Protein AF-A0A838INQ1-F1 (afdb_monomer_lite)

Sequence (359 aa):
MSQVESERNKHAIMANRELVPFAMAMLAGDVVRGTGTGRHLPVGEPDALTLEAVEALVRMIPRGVLGQLVRLGGWRACATIVDGREQCLRLGNVRNRRNVELRYSTRSIEAVLIAFNASALQSLNERDFQRALAPQPMPRRLAGDVLVHHFFGDKVLAHHGLNPLVRLYFEDNALTRLCRLSGSHDALEAAVGWLLSGSLAPLLPWLGSYLSERWLGELDQMWQTHRRMRNVVTNWAKVFCVWRQVAVEHAQIHQLTALVELYQNLFADPHAEQRLRAQFQVLTDGHLFQTRHELRVLWADALDELLAIERVYLGLRGRHPVERTASEQLFMKEWEARQMGPVARRVDVFSRELRGVVG

Secondary structure (DSSP, 8-state):
--HHHHHHHHHHHHHHHHHHHHHHHHHHT------SS---PPSS-GGGS-HHHHHHHHHHHHHHHHHHHIIIIITS-EEEEETTEEEEE-TTSHHHHTTS-----HHHHHHHHHHHHHHH-S---HHHHHHHTS--------HHHHHHHHHHHHHHHTSTT--HHHHHHHHTSHHHHHHTT-S-HHHHHHHHHHHHHSTTGGGHHHHHHHHHHHHHHHHHGGGG-HHHHHHHHHHHHHHHHHHHHHHHHTT-GGGGHHHHHHHHHHT-STTHHHHHHHHHHHHHTT--HHHHHHHHHHHHHHHHHHHHHHHHHHHHHTS-GGGS-HHHHHHHHHHHHTTHHHHHHHHHHHHHHHTT---

Structure (mmCIF, N/CA/C/O backbone):
data_AF-A0A838INQ1-F1
#
_entry.id   AF-A0A838INQ1-F1
#
loop_
_atom_site.group_PDB
_atom_site.id
_atom_site.type_symbol
_atom_site.label_atom_id
_atom_site.label_alt_id
_atom_site.label_comp_id
_atom_site.label_asym_id
_atom_site.label_entity_id
_atom_site.label_seq_id
_atom_site.pdbx_PDB_ins_co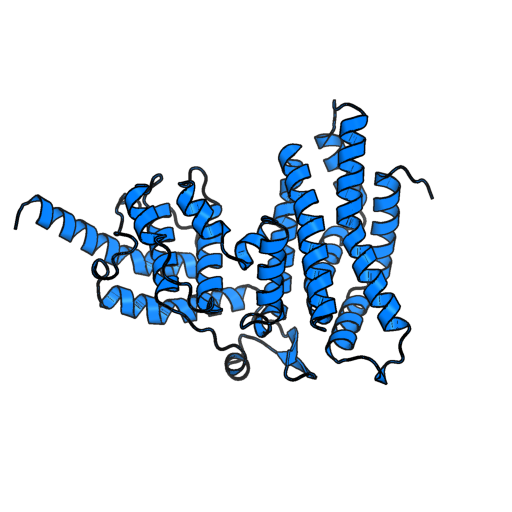de
_atom_site.Cartn_x
_atom_site.Cartn_y
_atom_site.Cartn_z
_atom_site.occupancy
_atom_site.B_iso_or_equiv
_atom_site.auth_seq_id
_atom_site.auth_comp_id
_atom_site.auth_asym_id
_atom_site.auth_atom_id
_atom_site.pdbx_PDB_model_num
ATOM 1 N N . MET A 1 1 ? 16.581 -12.973 -47.147 1.00 58.69 1 MET A N 1
ATOM 2 C CA . MET A 1 1 ? 16.681 -12.297 -45.838 1.00 58.69 1 MET A CA 1
ATOM 3 C C . MET A 1 1 ? 17.926 -11.443 -45.832 1.00 58.69 1 MET A C 1
ATOM 5 O O . MET A 1 1 ? 18.985 -11.939 -46.205 1.00 58.69 1 MET A O 1
ATOM 9 N N . SER A 1 2 ? 17.795 -10.173 -45.467 1.00 81.94 2 SER A N 1
ATOM 10 C CA . SER A 1 2 ? 18.946 -9.273 -45.343 1.00 81.94 2 SER A CA 1
ATOM 11 C C . SER A 1 2 ? 19.798 -9.645 -44.118 1.00 81.94 2 SER A C 1
ATOM 13 O O . SER A 1 2 ? 19.296 -10.223 -43.152 1.00 81.94 2 SER A O 1
ATOM 15 N N . GLN A 1 3 ? 21.091 -9.310 -44.124 1.00 77.00 3 GLN A N 1
ATOM 16 C CA . GLN A 1 3 ? 21.990 -9.532 -42.978 1.00 77.00 3 GLN A CA 1
ATOM 17 C C . GLN A 1 3 ? 21.451 -8.873 -41.689 1.00 77.00 3 GLN A C 1
ATOM 19 O O . GLN A 1 3 ? 21.550 -9.448 -40.607 1.00 77.00 3 GLN A O 1
ATOM 24 N N . VAL A 1 4 ? 20.765 -7.735 -41.834 1.00 72.88 4 VAL A N 1
ATOM 25 C CA . VAL A 1 4 ? 20.091 -6.995 -40.755 1.00 72.88 4 VAL A CA 1
ATOM 26 C C . VAL A 1 4 ? 18.927 -7.786 -40.142 1.00 72.88 4 VAL A C 1
ATOM 28 O O . VAL A 1 4 ? 18.779 -7.818 -38.922 1.00 72.88 4 VAL A O 1
ATOM 31 N N . GLU A 1 5 ? 18.110 -8.465 -40.953 1.00 71.62 5 GLU A N 1
ATOM 32 C CA . GLU A 1 5 ? 17.033 -9.339 -40.451 1.00 71.62 5 GLU A CA 1
ATOM 33 C C . GLU A 1 5 ? 17.592 -10.554 -39.705 1.00 71.62 5 GLU A C 1
ATOM 35 O O . GLU A 1 5 ? 17.058 -10.951 -38.669 1.00 71.62 5 GLU A O 1
ATOM 40 N N . SER A 1 6 ? 18.697 -11.128 -40.194 1.00 74.56 6 SER A N 1
ATOM 41 C CA . SER A 1 6 ? 19.342 -12.256 -39.518 1.00 74.56 6 SER A CA 1
ATOM 42 C C . SER A 1 6 ? 19.913 -11.868 -38.152 1.00 74.56 6 SER A C 1
ATOM 44 O O . SER A 1 6 ? 19.846 -12.681 -37.228 1.00 74.56 6 SER A O 1
ATOM 46 N N . GLU A 1 7 ? 20.484 -10.672 -38.006 1.00 71.38 7 GLU A N 1
ATOM 47 C CA . GLU A 1 7 ? 20.996 -10.185 -36.719 1.00 71.38 7 GLU A CA 1
ATOM 48 C C . GLU A 1 7 ? 19.862 -9.843 -35.750 1.00 71.38 7 GLU A C 1
ATOM 50 O O . GLU A 1 7 ? 19.900 -10.278 -34.597 1.00 71.38 7 GLU A O 1
ATOM 55 N N . ARG A 1 8 ? 18.802 -9.172 -36.222 1.00 68.69 8 ARG A N 1
ATOM 56 C CA . ARG A 1 8 ? 17.597 -8.904 -35.416 1.00 68.69 8 ARG A CA 1
ATOM 57 C C . ARG A 1 8 ? 16.980 -10.188 -34.862 1.00 68.69 8 ARG A C 1
ATOM 59 O O . ARG A 1 8 ? 16.705 -10.257 -33.665 1.00 68.69 8 ARG A O 1
ATOM 66 N N . ASN A 1 9 ? 16.859 -11.228 -35.687 1.00 74.31 9 ASN A N 1
ATOM 67 C CA . ASN A 1 9 ? 16.331 -12.519 -35.243 1.00 74.31 9 ASN A CA 1
ATOM 68 C C . ASN A 1 9 ? 17.232 -13.192 -34.198 1.00 74.31 9 ASN A C 1
ATOM 70 O O . ASN A 1 9 ? 16.731 -13.727 -33.211 1.00 74.31 9 ASN A O 1
ATOM 74 N N . LYS A 1 10 ? 18.563 -13.128 -34.350 1.00 76.25 10 LYS A N 1
ATOM 75 C CA . LYS A 1 10 ? 19.495 -13.657 -33.336 1.00 76.25 10 LYS A CA 1
ATOM 76 C C . LYS A 1 10 ? 19.354 -12.924 -31.999 1.00 76.25 10 LYS A C 1
ATOM 78 O O . LYS A 1 10 ? 19.295 -13.579 -30.959 1.00 76.25 10 LYS A O 1
ATOM 83 N N . HIS A 1 11 ? 19.253 -11.594 -32.015 1.00 72.25 11 HIS A N 1
ATOM 84 C CA . HIS A 1 11 ? 19.050 -10.798 -30.803 1.00 72.25 11 HIS A CA 1
ATOM 85 C C . HIS A 1 11 ? 17.720 -11.115 -30.112 1.00 72.25 11 HIS A C 1
ATOM 87 O O . HIS A 1 11 ? 17.713 -11.330 -28.899 1.00 72.25 11 HIS A O 1
ATOM 93 N N . ALA A 1 12 ? 16.629 -11.226 -30.874 1.00 72.00 12 ALA A N 1
ATOM 94 C CA . ALA A 1 12 ? 15.315 -11.579 -30.343 1.00 72.00 12 ALA A CA 1
ATOM 95 C C . ALA A 1 12 ? 15.310 -12.976 -29.702 1.00 72.00 12 ALA A C 1
ATOM 97 O O . ALA A 1 12 ? 14.811 -13.142 -28.588 1.00 72.00 12 ALA A O 1
ATOM 98 N N . ILE A 1 13 ? 15.929 -13.974 -30.344 1.00 78.69 13 ILE A N 1
ATOM 99 C CA . ILE A 1 13 ? 16.023 -15.341 -29.804 1.00 78.69 13 ILE A CA 1
ATOM 100 C C . ILE A 1 13 ? 16.812 -15.360 -28.489 1.00 78.69 13 ILE A C 1
ATOM 102 O O . ILE A 1 13 ? 16.409 -16.023 -27.533 1.00 78.69 13 ILE A O 1
ATOM 106 N N . MET A 1 14 ? 17.933 -14.638 -28.413 1.00 77.19 14 MET A N 1
ATOM 107 C CA . MET A 1 14 ? 18.730 -14.595 -27.185 1.00 77.19 14 MET A CA 1
ATOM 108 C C . MET A 1 14 ? 18.005 -13.859 -26.054 1.00 77.19 14 MET A C 1
ATOM 110 O O . MET A 1 14 ? 17.985 -14.359 -24.933 1.00 77.19 14 MET A O 1
ATOM 114 N N . ALA A 1 15 ? 17.354 -12.732 -26.344 1.00 77.88 15 ALA A N 1
ATOM 115 C CA . ALA A 1 15 ? 16.579 -12.002 -25.344 1.00 77.88 15 ALA A CA 1
ATOM 116 C C . ALA A 1 15 ? 15.383 -12.825 -24.821 1.00 77.88 15 ALA A C 1
ATOM 118 O O . ALA A 1 15 ? 15.114 -12.828 -23.623 1.00 77.88 15 ALA A O 1
ATOM 119 N N . ASN A 1 16 ? 14.738 -13.626 -25.679 1.00 82.25 16 ASN A N 1
ATOM 120 C CA . ASN A 1 16 ? 13.709 -14.587 -25.267 1.00 82.25 16 ASN A CA 1
ATOM 121 C C . ASN A 1 16 ? 14.235 -15.629 -24.261 1.00 82.25 16 ASN A C 1
ATOM 123 O O . ASN A 1 16 ? 13.547 -15.957 -23.294 1.00 82.25 16 ASN A O 1
ATOM 127 N N . ARG A 1 17 ? 15.469 -16.122 -24.448 1.00 85.44 17 ARG A N 1
ATOM 128 C CA . ARG A 1 17 ? 16.106 -17.068 -23.511 1.00 85.44 17 ARG A CA 1
ATOM 129 C C . ARG A 1 17 ? 16.432 -16.437 -22.157 1.00 85.44 17 ARG A C 1
ATOM 131 O O . ARG A 1 17 ? 16.445 -17.145 -21.157 1.00 85.44 17 ARG A O 1
ATOM 138 N N . GLU A 1 18 ? 16.694 -15.133 -22.125 1.00 88.88 18 GLU A N 1
ATOM 139 C CA . GLU A 1 18 ? 17.021 -14.381 -20.905 1.00 88.88 18 GLU A CA 1
ATOM 140 C C . GLU A 1 18 ? 15.763 -13.934 -20.133 1.00 88.88 18 GLU A C 1
ATOM 142 O O . GLU A 1 18 ? 15.812 -13.795 -18.909 1.00 88.88 18 GLU A O 1
ATOM 147 N N . LEU A 1 19 ? 14.621 -13.771 -20.813 1.00 90.25 19 LEU A N 1
ATOM 148 C CA . LEU A 1 19 ? 13.381 -13.251 -20.226 1.00 90.25 19 LEU A CA 1
ATOM 149 C C . LEU A 1 19 ? 12.801 -14.137 -19.116 1.00 90.25 19 LEU A C 1
ATOM 151 O O . LEU A 1 19 ? 12.411 -13.636 -18.061 1.00 90.25 19 LEU A O 1
ATOM 155 N N . VAL A 1 20 ? 12.717 -15.452 -19.336 1.00 91.94 20 VAL A N 1
ATOM 156 C CA . VAL A 1 20 ? 12.145 -16.372 -18.337 1.00 91.94 20 VAL A CA 1
ATOM 157 C C . VAL A 1 20 ? 13.024 -16.438 -17.078 1.00 91.94 20 VAL A C 1
ATOM 159 O O . VAL A 1 20 ? 12.481 -16.223 -15.992 1.00 91.94 20 VAL A O 1
ATOM 162 N N . PRO A 1 21 ? 14.358 -16.636 -17.168 1.00 91.75 21 PRO A N 1
ATOM 163 C CA . PRO A 1 21 ? 15.249 -16.534 -16.010 1.00 91.75 21 PRO A CA 1
ATOM 164 C C . PRO A 1 21 ? 15.170 -15.182 -15.293 1.00 91.75 21 PRO A C 1
ATOM 166 O O . PRO A 1 21 ? 15.131 -15.146 -14.065 1.00 91.75 21 PRO A O 1
ATOM 169 N N . PHE A 1 22 ? 15.087 -14.076 -16.040 1.00 91.69 22 PHE A N 1
ATOM 170 C CA . PHE A 1 22 ? 14.885 -12.745 -15.465 1.00 91.69 22 PHE A CA 1
ATOM 171 C C . PHE A 1 22 ? 13.608 -12.687 -14.620 1.00 91.69 22 PHE A C 1
ATOM 173 O O . PHE A 1 22 ? 13.630 -12.276 -13.459 1.00 91.69 22 PHE A O 1
ATOM 180 N N . ALA A 1 23 ? 12.490 -13.133 -15.191 1.00 93.50 23 ALA A N 1
ATOM 181 C CA . ALA A 1 23 ? 11.200 -13.113 -14.524 1.00 93.50 23 ALA A CA 1
ATOM 182 C C . ALA A 1 23 ? 11.185 -14.027 -13.289 1.00 93.50 23 ALA A C 1
ATOM 184 O O . ALA A 1 23 ? 10.616 -13.650 -12.264 1.00 93.50 23 ALA A O 1
ATOM 185 N N . MET A 1 24 ? 11.854 -15.187 -13.353 1.00 92.56 24 MET A N 1
ATOM 186 C CA . MET A 1 24 ? 12.080 -16.062 -12.197 1.00 92.56 24 MET A CA 1
ATOM 187 C C . MET A 1 24 ? 12.820 -15.336 -11.078 1.00 92.56 24 MET A C 1
ATOM 189 O O . MET A 1 24 ? 12.347 -15.356 -9.945 1.00 92.56 24 MET A O 1
ATOM 193 N N . ALA A 1 25 ? 13.944 -14.687 -11.388 1.00 91.50 25 ALA A N 1
ATOM 194 C CA . ALA A 1 25 ? 14.767 -13.982 -10.408 1.00 91.50 25 ALA A CA 1
ATOM 195 C C . ALA A 1 25 ? 13.992 -12.828 -9.743 1.00 91.50 25 ALA A C 1
ATOM 197 O O . ALA A 1 25 ? 13.919 -12.743 -8.515 1.00 91.50 25 ALA A O 1
ATOM 198 N N . MET A 1 26 ? 13.298 -12.004 -10.537 1.00 92.06 26 MET A N 1
ATOM 199 C CA . MET A 1 26 ? 12.430 -10.930 -10.029 1.00 92.06 26 MET A CA 1
ATOM 200 C C . MET A 1 26 ? 11.343 -11.471 -9.090 1.00 92.06 26 MET A C 1
ATOM 202 O O . MET A 1 26 ? 11.131 -10.953 -7.990 1.00 92.06 26 MET A O 1
ATOM 206 N N . LEU A 1 27 ? 10.670 -12.554 -9.493 1.00 92.88 27 LEU A N 1
ATOM 207 C CA . LEU A 1 27 ? 9.641 -13.212 -8.688 1.00 92.88 27 LEU A CA 1
ATOM 208 C C . LEU A 1 27 ? 10.209 -13.987 -7.496 1.00 92.88 27 LEU A C 1
ATOM 210 O O . LEU A 1 27 ? 9.454 -14.256 -6.568 1.00 92.88 27 LEU A O 1
ATOM 214 N N . ALA A 1 28 ? 11.492 -14.339 -7.476 1.00 90.25 28 ALA A N 1
ATOM 215 C CA . ALA A 1 28 ? 12.175 -14.888 -6.306 1.00 90.25 28 ALA A CA 1
ATOM 216 C C . ALA A 1 28 ? 12.538 -13.793 -5.288 1.00 90.25 28 ALA A C 1
ATOM 218 O O . ALA A 1 28 ? 12.643 -14.081 -4.097 1.00 90.25 28 ALA A O 1
ATOM 219 N N . GLY A 1 29 ? 12.605 -12.536 -5.737 1.00 86.19 29 GLY A N 1
ATOM 220 C CA . GLY A 1 29 ? 12.965 -11.375 -4.927 1.00 86.19 29 GLY A CA 1
ATOM 221 C C . GLY A 1 29 ? 14.401 -10.898 -5.139 1.00 86.19 29 GLY A C 1
ATOM 222 O O . GLY A 1 29 ? 14.802 -9.941 -4.470 1.00 86.19 29 GLY A O 1
ATOM 223 N N . ASP A 1 30 ? 15.135 -11.505 -6.070 1.00 86.00 30 ASP A N 1
ATOM 224 C CA . ASP A 1 30 ? 16.529 -11.179 -6.351 1.00 86.00 30 ASP A CA 1
ATOM 225 C C . ASP A 1 30 ? 16.672 -9.773 -6.944 1.00 86.00 30 ASP A C 1
ATOM 227 O O . ASP A 1 30 ? 15.785 -9.256 -7.632 1.00 86.00 30 ASP A O 1
ATOM 231 N N . VAL A 1 31 ? 17.810 -9.132 -6.665 1.00 71.00 31 VAL A N 1
ATOM 232 C CA . VAL A 1 31 ? 18.180 -7.867 -7.307 1.00 71.00 31 VAL A CA 1
ATOM 233 C C . VAL A 1 31 ? 18.715 -8.204 -8.686 1.00 71.00 31 VAL A C 1
ATOM 235 O O . VAL A 1 31 ? 19.845 -8.679 -8.823 1.00 71.00 31 VAL A O 1
ATOM 238 N N . VAL A 1 32 ? 17.912 -7.961 -9.717 1.00 65.38 32 VAL A N 1
ATOM 239 C CA . VAL A 1 32 ? 18.378 -8.198 -11.075 1.00 65.38 32 VAL A CA 1
ATOM 240 C C . VAL A 1 32 ? 19.342 -7.090 -11.474 1.00 65.38 32 VAL A C 1
ATOM 242 O O . VAL A 1 32 ? 18.962 -5.950 -11.732 1.00 65.38 32 VAL A O 1
ATOM 245 N N . ARG A 1 33 ? 20.629 -7.437 -11.516 1.00 66.12 33 ARG A N 1
ATOM 246 C CA . ARG A 1 33 ? 21.624 -6.652 -12.246 1.00 66.12 33 ARG A CA 1
ATOM 247 C C . ARG A 1 33 ? 21.270 -6.788 -13.722 1.00 66.12 33 ARG A C 1
ATOM 249 O O . ARG A 1 33 ? 21.007 -7.907 -14.159 1.00 66.12 33 ARG A O 1
ATOM 256 N N . GLY A 1 34 ? 21.210 -5.664 -14.444 1.00 62.75 34 GLY A N 1
ATOM 257 C CA . GLY A 1 34 ? 20.842 -5.642 -15.862 1.00 62.75 34 GLY A CA 1
ATOM 258 C C . GLY A 1 34 ? 21.545 -6.764 -16.615 1.00 62.75 34 GLY A C 1
ATOM 259 O O . GLY A 1 34 ? 22.688 -7.087 -16.285 1.00 62.75 34 GLY A O 1
ATOM 260 N N . THR A 1 35 ? 20.865 -7.376 -17.585 1.00 61.34 35 THR A N 1
ATOM 261 C CA . THR A 1 35 ? 21.256 -8.648 -18.226 1.00 61.34 35 THR A CA 1
ATOM 262 C C . THR A 1 35 ? 22.650 -8.651 -18.870 1.00 61.34 35 THR A C 1
ATOM 264 O O . THR A 1 35 ? 23.066 -9.660 -19.422 1.00 61.34 35 THR A O 1
ATOM 267 N N . GLY A 1 36 ? 23.406 -7.550 -18.805 1.00 57.38 36 GLY A N 1
ATOM 268 C CA . GLY A 1 36 ? 24.785 -7.415 -19.274 1.00 57.38 36 GLY A CA 1
ATOM 269 C C . GLY A 1 36 ? 24.899 -7.399 -20.795 1.00 57.38 36 GLY A C 1
ATOM 270 O O . GLY A 1 36 ? 25.942 -7.047 -21.332 1.00 57.38 36 GLY A O 1
ATOM 271 N N . THR A 1 37 ? 23.821 -7.748 -21.494 1.00 62.47 37 THR A N 1
ATOM 272 C CA . THR A 1 37 ? 23.797 -7.937 -22.939 1.00 62.47 37 THR A CA 1
ATOM 273 C C . THR A 1 37 ? 23.305 -6.706 -23.698 1.00 62.47 37 THR A C 1
ATOM 275 O O . THR A 1 37 ? 23.502 -6.645 -24.910 1.00 62.47 37 THR A O 1
ATOM 278 N N . GLY A 1 38 ? 22.667 -5.733 -23.027 1.00 64.50 38 GLY A N 1
ATOM 279 C CA . GLY A 1 38 ? 22.062 -4.553 -23.671 1.00 64.50 38 GLY A CA 1
ATOM 280 C C . GLY A 1 38 ? 20.936 -4.901 -24.657 1.00 64.50 38 GLY A C 1
ATOM 281 O O . GLY A 1 38 ? 20.553 -4.083 -25.494 1.00 64.50 38 GLY A O 1
ATOM 282 N N . ARG A 1 39 ? 20.432 -6.141 -24.606 1.00 73.75 39 ARG A N 1
ATOM 283 C CA . ARG A 1 39 ? 19.421 -6.669 -25.526 1.00 73.75 39 ARG A CA 1
ATOM 284 C C . ARG A 1 39 ? 18.028 -6.315 -25.027 1.00 73.75 39 ARG A C 1
ATOM 286 O O . ARG A 1 39 ? 17.741 -6.469 -23.846 1.00 73.75 39 ARG A O 1
ATOM 293 N N . HIS A 1 40 ? 17.159 -5.897 -25.939 1.00 73.12 40 HIS A N 1
ATOM 294 C CA . HIS A 1 40 ? 15.765 -5.573 -25.652 1.00 73.12 40 HIS A CA 1
ATOM 295 C C . HIS A 1 40 ? 14.823 -6.410 -26.515 1.00 73.12 40 HIS A C 1
ATOM 297 O O . HIS A 1 40 ? 15.185 -6.853 -27.606 1.00 73.12 40 HIS A O 1
ATOM 303 N N . LEU A 1 41 ? 13.613 -6.618 -26.006 1.00 76.19 41 LEU A N 1
ATOM 304 C CA . LEU A 1 41 ? 12.495 -7.204 -26.738 1.00 76.19 41 LEU A CA 1
ATOM 305 C C . LEU A 1 41 ? 11.513 -6.093 -27.139 1.00 76.19 41 LEU A C 1
ATOM 307 O O . LEU A 1 41 ? 11.364 -5.128 -26.388 1.00 76.19 41 LEU A O 1
ATOM 311 N N . PRO A 1 42 ? 10.821 -6.192 -28.281 1.00 70.19 42 PRO A N 1
ATOM 312 C CA . PRO A 1 42 ? 9.758 -5.251 -28.620 1.00 70.19 42 PRO A CA 1
ATOM 313 C C . PRO A 1 42 ? 8.651 -5.296 -27.558 1.00 70.19 42 PRO A C 1
ATOM 315 O O . PRO A 1 42 ? 8.235 -6.375 -27.133 1.00 70.19 42 PRO A O 1
ATOM 318 N N . VAL A 1 43 ? 8.175 -4.133 -27.107 1.00 69.31 43 VAL A N 1
ATOM 319 C CA . VAL A 1 43 ? 7.022 -4.048 -26.195 1.00 69.31 43 VAL A CA 1
ATOM 320 C C . VAL A 1 43 ? 5.760 -3.807 -27.023 1.00 69.31 43 VAL A C 1
ATOM 322 O O . VAL A 1 43 ? 5.774 -2.982 -27.931 1.00 69.31 43 VAL A O 1
ATOM 325 N N . GLY A 1 44 ? 4.668 -4.510 -26.711 1.00 63.31 44 GLY A N 1
ATOM 326 C CA . GLY A 1 44 ? 3.397 -4.388 -27.438 1.00 63.31 44 GLY A CA 1
ATOM 327 C C . GLY A 1 44 ? 3.305 -5.235 -28.713 1.00 63.31 44 GLY A C 1
ATOM 328 O O . GLY A 1 44 ? 2.275 -5.208 -29.378 1.00 63.31 44 GLY A O 1
ATOM 329 N N . GLU A 1 45 ? 4.338 -6.019 -29.030 1.00 68.06 45 GLU A N 1
ATOM 330 C CA . GLU A 1 45 ? 4.347 -6.985 -30.136 1.00 68.06 45 GLU A CA 1
ATOM 331 C C . GLU A 1 45 ? 4.497 -8.406 -29.555 1.00 68.06 45 GLU A C 1
ATOM 333 O O . GLU A 1 45 ? 5.616 -8.902 -29.415 1.00 68.06 45 GLU A O 1
ATOM 338 N N . PRO A 1 46 ? 3.391 -9.065 -29.151 1.00 60.25 46 PRO A N 1
ATOM 339 C CA . PRO A 1 46 ? 3.448 -10.387 -28.523 1.00 60.25 46 PRO A CA 1
ATOM 340 C C . PRO A 1 46 ? 4.115 -11.449 -29.409 1.00 60.25 46 PRO A C 1
ATOM 342 O O . PRO A 1 46 ? 4.741 -12.362 -28.878 1.00 60.25 46 PRO A O 1
ATOM 345 N N . ASP A 1 47 ? 4.061 -11.285 -30.733 1.00 65.00 47 ASP A N 1
ATOM 346 C CA . ASP A 1 47 ? 4.701 -12.171 -31.717 1.00 65.00 47 ASP A CA 1
ATOM 347 C C . ASP A 1 47 ? 6.237 -12.153 -31.646 1.00 65.00 47 ASP A C 1
ATOM 349 O O . ASP A 1 47 ? 6.903 -13.043 -32.176 1.00 65.00 47 ASP A O 1
ATOM 353 N N . ALA A 1 48 ? 6.827 -11.161 -30.973 1.00 73.19 48 ALA A N 1
ATOM 354 C CA . ALA A 1 48 ? 8.263 -11.129 -30.721 1.00 73.19 48 ALA A CA 1
ATOM 355 C C . ALA A 1 48 ? 8.700 -12.125 -29.631 1.00 73.19 48 ALA A C 1
ATOM 357 O O . ALA A 1 48 ? 9.900 -12.392 -29.474 1.00 73.19 48 ALA A O 1
ATOM 358 N N . LEU A 1 49 ? 7.745 -12.672 -28.870 1.00 83.25 49 LEU A N 1
ATOM 359 C CA . LEU A 1 49 ? 7.993 -13.749 -27.928 1.00 83.25 49 LEU A CA 1
ATOM 360 C C . LEU A 1 49 ? 7.840 -15.116 -28.588 1.00 83.25 49 LEU A C 1
ATOM 362 O O . LEU A 1 49 ? 6.882 -15.393 -29.302 1.00 83.25 49 LEU A O 1
ATOM 366 N N . THR A 1 50 ? 8.769 -16.013 -28.271 1.00 87.69 50 THR A N 1
ATOM 367 C CA . THR A 1 50 ? 8.616 -17.438 -28.594 1.00 87.69 50 THR A CA 1
ATOM 368 C C . THR A 1 50 ? 7.430 -18.029 -27.826 1.00 87.69 50 THR A C 1
ATOM 370 O O . THR A 1 50 ? 7.199 -17.662 -26.668 1.00 87.69 50 THR A O 1
ATOM 373 N N . LEU A 1 51 ? 6.702 -18.968 -28.441 1.00 88.69 51 LEU A N 1
ATOM 374 C CA . LEU A 1 51 ? 5.572 -19.657 -27.808 1.00 88.69 51 LEU A CA 1
ATOM 375 C C . LEU A 1 51 ? 5.995 -20.298 -26.478 1.00 88.69 51 LEU A C 1
ATOM 377 O O . LEU A 1 51 ? 5.292 -20.188 -25.477 1.00 88.69 51 LEU A O 1
ATOM 381 N N . GLU A 1 52 ? 7.189 -20.884 -26.443 1.00 89.94 52 GLU A N 1
ATOM 382 C CA . GLU A 1 52 ? 7.771 -21.517 -25.263 1.00 89.94 52 GLU A CA 1
ATOM 383 C C . GLU A 1 52 ? 7.977 -20.517 -24.117 1.00 89.94 52 GLU A C 1
ATOM 385 O O . GLU A 1 52 ? 7.699 -20.836 -22.958 1.00 89.94 52 GLU A O 1
ATOM 390 N N . ALA A 1 53 ? 8.432 -19.295 -24.418 1.00 90.38 53 ALA A N 1
ATOM 391 C CA . ALA A 1 53 ? 8.581 -18.244 -23.414 1.00 90.38 53 ALA A CA 1
ATOM 392 C C . ALA A 1 53 ? 7.217 -17.803 -22.869 1.00 90.38 53 ALA A C 1
ATOM 394 O O . ALA A 1 53 ? 7.060 -17.674 -21.653 1.00 90.38 53 ALA A O 1
ATOM 395 N N . VAL A 1 54 ? 6.219 -17.623 -23.740 1.00 91.25 54 VAL A N 1
ATOM 396 C CA . VAL A 1 54 ? 4.851 -17.274 -23.328 1.00 91.25 54 VAL A CA 1
ATOM 397 C C . VAL A 1 54 ? 4.268 -18.361 -22.426 1.00 91.25 54 VAL A C 1
ATOM 399 O O . VAL A 1 54 ? 3.813 -18.060 -21.323 1.00 91.25 54 VAL A O 1
ATOM 402 N N . GLU A 1 55 ? 4.337 -19.629 -22.832 1.00 93.25 55 GLU A N 1
ATOM 403 C CA . GLU A 1 55 ? 3.845 -20.756 -22.033 1.00 93.25 55 GLU A CA 1
ATOM 404 C C . GLU A 1 55 ? 4.550 -20.865 -20.676 1.00 93.25 55 GLU A C 1
ATOM 406 O O . GLU A 1 55 ? 3.902 -21.108 -19.648 1.00 93.25 55 GLU A O 1
ATOM 411 N N . ALA A 1 56 ? 5.869 -20.654 -20.646 1.00 94.31 56 ALA A N 1
ATOM 412 C CA . ALA A 1 56 ? 6.639 -20.640 -19.410 1.00 94.31 56 ALA A CA 1
ATOM 413 C C . ALA A 1 56 ? 6.183 -19.507 -18.478 1.00 94.31 56 ALA A C 1
ATOM 415 O O . ALA A 1 56 ? 5.911 -19.757 -17.299 1.00 94.31 56 ALA A O 1
ATOM 416 N N . LEU A 1 57 ? 6.031 -18.283 -18.998 1.00 94.69 57 LEU A N 1
ATOM 417 C CA . LEU A 1 57 ? 5.563 -17.128 -18.229 1.00 94.69 57 LEU A CA 1
ATOM 418 C C . LEU A 1 57 ? 4.142 -17.339 -17.690 1.00 94.69 57 LEU A C 1
ATOM 420 O O . LEU A 1 57 ? 3.919 -17.133 -16.497 1.00 94.69 57 LEU A O 1
ATOM 424 N N . VAL A 1 58 ? 3.206 -17.827 -18.512 1.00 94.81 58 VAL A N 1
ATOM 425 C CA . VAL A 1 58 ? 1.818 -18.122 -18.102 1.00 94.81 58 VAL A CA 1
ATOM 426 C C . VAL A 1 58 ? 1.774 -19.109 -16.933 1.00 94.81 58 VAL A C 1
ATOM 428 O O . VAL A 1 58 ? 0.990 -18.936 -15.999 1.00 94.81 58 VAL A O 1
ATOM 431 N N . ARG A 1 59 ? 2.630 -20.137 -16.936 1.00 94.25 59 ARG A N 1
ATOM 432 C CA . ARG A 1 59 ? 2.684 -21.131 -15.847 1.00 94.25 59 ARG A CA 1
ATOM 433 C C . ARG A 1 59 ? 3.379 -20.600 -14.595 1.00 94.25 59 ARG A C 1
ATOM 435 O O . ARG A 1 59 ? 3.034 -20.993 -13.477 1.00 94.25 59 ARG A O 1
ATOM 442 N N . MET A 1 60 ? 4.387 -19.758 -14.773 1.00 95.50 60 MET A N 1
ATOM 443 C CA . MET A 1 60 ? 5.274 -19.320 -13.703 1.00 95.50 60 MET A CA 1
ATOM 444 C C . MET A 1 60 ? 4.749 -18.112 -12.938 1.00 95.50 60 MET A C 1
ATOM 446 O O . MET A 1 60 ? 4.843 -18.099 -11.712 1.00 95.50 60 MET A O 1
ATOM 450 N N . ILE A 1 61 ? 4.200 -17.116 -13.634 1.00 96.00 61 ILE A N 1
ATOM 451 C CA . ILE A 1 61 ? 3.755 -15.854 -13.037 1.00 96.00 61 ILE A CA 1
ATOM 452 C C . ILE A 1 61 ? 2.790 -16.091 -11.861 1.00 96.00 61 ILE A C 1
ATOM 454 O O . ILE A 1 61 ? 3.083 -15.599 -10.768 1.00 96.00 61 ILE A O 1
ATOM 458 N N . PRO A 1 62 ? 1.718 -16.902 -11.992 1.00 94.75 62 PRO A N 1
ATOM 459 C CA . PRO A 1 62 ? 0.813 -17.160 -10.873 1.00 94.75 62 PRO A CA 1
ATOM 460 C C . PRO A 1 62 ? 1.513 -17.784 -9.660 1.00 94.75 62 PRO A C 1
ATOM 462 O O . PRO A 1 62 ? 1.254 -17.409 -8.516 1.00 94.75 62 PRO A O 1
ATOM 465 N N . ARG A 1 63 ? 2.446 -18.716 -9.899 1.00 93.44 63 ARG A N 1
ATOM 466 C CA . ARG A 1 63 ? 3.211 -19.388 -8.837 1.00 93.44 63 ARG A CA 1
ATOM 467 C C . ARG A 1 63 ? 4.183 -18.434 -8.154 1.00 93.44 63 ARG A C 1
ATOM 469 O O . ARG A 1 63 ? 4.298 -18.470 -6.933 1.00 93.44 63 ARG A O 1
ATOM 476 N N . GLY A 1 64 ? 4.854 -17.579 -8.922 1.00 94.75 64 GLY A N 1
ATOM 477 C CA . GLY A 1 64 ? 5.773 -16.577 -8.395 1.00 94.75 64 GLY A CA 1
ATOM 478 C C . GLY A 1 64 ? 5.054 -15.502 -7.585 1.00 94.75 64 GLY A C 1
ATOM 479 O O . GLY A 1 64 ? 5.497 -15.181 -6.489 1.00 94.75 64 GLY A O 1
ATOM 480 N N . VAL A 1 65 ? 3.906 -15.009 -8.062 1.00 94.56 65 VAL A N 1
ATOM 481 C CA . VAL A 1 65 ? 3.053 -14.059 -7.324 1.00 94.56 65 VAL A CA 1
ATOM 482 C C . VAL A 1 65 ? 2.556 -14.668 -6.020 1.00 94.56 65 VAL A C 1
ATOM 484 O O . VAL A 1 65 ? 2.661 -14.037 -4.971 1.00 94.56 65 VAL A O 1
ATOM 487 N N . LEU A 1 66 ? 2.075 -15.914 -6.053 1.00 91.75 66 LEU A N 1
ATOM 488 C CA . LEU A 1 66 ? 1.707 -16.625 -4.832 1.00 91.75 66 LEU A CA 1
ATOM 489 C C . LEU A 1 66 ? 2.911 -16.785 -3.895 1.00 91.75 66 LEU A C 1
ATOM 491 O O . LEU A 1 66 ? 2.779 -16.558 -2.698 1.00 91.75 66 LEU A O 1
ATOM 495 N N . GLY A 1 67 ? 4.086 -17.131 -4.427 1.00 92.38 67 GLY A N 1
ATOM 496 C CA . GLY A 1 67 ? 5.333 -17.203 -3.666 1.00 92.38 67 GLY A CA 1
ATOM 497 C C . GLY A 1 67 ? 5.692 -15.878 -2.988 1.00 92.38 67 GLY A C 1
ATOM 498 O O . GLY A 1 67 ? 6.060 -15.883 -1.814 1.00 92.38 67 GLY A O 1
ATOM 499 N N . GLN A 1 68 ? 5.515 -14.747 -3.680 1.00 92.62 68 GLN A N 1
ATOM 500 C CA . GLN A 1 68 ? 5.681 -13.410 -3.102 1.00 92.62 68 GLN A CA 1
ATOM 501 C C . GLN A 1 68 ? 4.685 -13.171 -1.965 1.00 92.62 68 GLN A C 1
ATOM 503 O O . GLN A 1 68 ? 5.110 -12.899 -0.849 1.00 92.62 68 GLN A O 1
ATOM 508 N N . LEU A 1 69 ? 3.381 -13.356 -2.194 1.00 91.75 69 LEU A N 1
ATOM 509 C CA . LEU A 1 69 ? 2.352 -13.185 -1.155 1.00 91.75 69 LEU A CA 1
ATOM 510 C C . LEU A 1 69 ? 2.615 -14.058 0.080 1.00 91.75 69 LEU A C 1
ATOM 512 O O . LEU A 1 69 ? 2.422 -13.642 1.219 1.00 91.75 69 LEU A O 1
ATOM 516 N N . VAL A 1 70 ? 3.091 -15.280 -0.142 1.00 90.81 70 VAL A N 1
ATOM 517 C CA . VAL A 1 70 ? 3.461 -16.213 0.918 1.00 90.81 70 VAL A CA 1
ATOM 518 C C . VAL A 1 70 ? 4.680 -15.720 1.713 1.00 90.81 70 VAL A C 1
ATOM 520 O O . VAL A 1 70 ? 4.667 -15.813 2.943 1.00 90.81 70 VAL A O 1
ATOM 523 N N . ARG A 1 71 ? 5.697 -15.145 1.052 1.00 90.31 71 ARG A N 1
ATOM 524 C CA . ARG A 1 71 ? 6.839 -14.491 1.722 1.00 90.31 71 ARG A CA 1
ATOM 525 C C . ARG A 1 71 ? 6.437 -13.235 2.488 1.00 90.31 71 ARG A C 1
ATOM 527 O O . ARG A 1 71 ? 6.962 -13.021 3.573 1.00 90.31 71 ARG A O 1
ATOM 534 N N . LEU A 1 72 ? 5.459 -12.481 1.991 1.00 88.31 72 LEU A N 1
ATOM 535 C CA . LEU A 1 72 ? 4.863 -11.316 2.661 1.00 88.31 72 LEU A CA 1
ATOM 536 C C . LEU A 1 72 ? 3.982 -11.682 3.873 1.00 88.31 72 LEU A C 1
ATOM 538 O O . LEU A 1 72 ? 3.122 -10.915 4.285 1.00 88.31 72 LEU A O 1
ATOM 542 N N . GLY A 1 73 ? 4.158 -12.872 4.447 1.00 85.88 73 GLY A N 1
ATOM 543 C CA . GLY A 1 73 ? 3.403 -13.312 5.615 1.00 85.88 73 GLY A CA 1
ATOM 544 C C . GLY A 1 73 ? 2.186 -14.175 5.297 1.00 85.88 73 GLY A C 1
ATOM 545 O O . GLY A 1 73 ? 1.477 -14.542 6.227 1.00 85.88 73 GLY A O 1
ATOM 546 N N . GLY A 1 74 ? 1.966 -14.605 4.049 1.00 87.69 74 GLY A N 1
ATOM 547 C CA . GLY A 1 74 ? 0.875 -15.525 3.685 1.00 87.69 74 GLY A CA 1
ATOM 548 C C . GLY A 1 74 ? 0.894 -16.900 4.382 1.00 87.69 74 GLY A C 1
ATOM 549 O O . GLY A 1 74 ? -0.077 -17.658 4.291 1.00 87.69 74 GLY A O 1
ATOM 550 N N . TRP A 1 75 ? 1.975 -17.241 5.095 1.00 89.06 75 TRP A N 1
ATOM 551 C CA . TRP A 1 75 ? 2.027 -18.383 6.020 1.00 89.06 75 TRP A CA 1
ATOM 552 C C . TRP A 1 75 ? 1.315 -18.130 7.353 1.00 89.06 75 TRP A C 1
ATOM 554 O O . TRP A 1 75 ? 0.854 -19.082 7.992 1.00 89.06 75 TRP A O 1
ATOM 564 N N . ARG A 1 76 ? 1.243 -16.867 7.785 1.00 90.06 76 ARG A N 1
ATOM 565 C CA . ARG A 1 76 ? 0.613 -16.465 9.040 1.00 90.06 76 ARG A CA 1
ATOM 566 C C . ARG A 1 76 ? -0.895 -16.618 8.919 1.00 90.06 76 ARG A C 1
ATOM 568 O O . ARG A 1 76 ? -1.486 -16.406 7.857 1.00 90.06 76 ARG A O 1
ATOM 575 N N . ALA A 1 77 ? -1.493 -17.047 10.023 1.00 89.94 77 ALA A N 1
ATOM 576 C CA . ALA A 1 77 ? -2.934 -17.084 10.142 1.00 89.94 77 ALA A CA 1
ATOM 577 C C . ALA A 1 77 ? -3.417 -15.651 10.384 1.00 89.94 77 ALA A C 1
ATOM 579 O O . ALA A 1 77 ? -2.993 -15.035 11.358 1.00 89.94 77 ALA A O 1
ATOM 580 N N . CYS A 1 78 ? -4.255 -15.136 9.493 1.00 90.25 78 CYS A N 1
ATOM 581 C CA . CYS A 1 78 ? -4.814 -13.796 9.593 1.00 90.25 78 CYS A CA 1
ATOM 582 C C . CYS A 1 78 ? -6.327 -13.905 9.744 1.00 90.25 78 CYS A C 1
ATOM 584 O O . CYS A 1 78 ? -6.982 -14.663 9.019 1.00 90.25 78 CYS A O 1
ATOM 586 N N . ALA A 1 79 ? -6.871 -13.151 10.695 1.00 90.81 79 ALA A N 1
ATOM 587 C CA . ALA A 1 79 ? -8.305 -12.979 10.816 1.00 90.81 79 ALA A CA 1
ATOM 588 C C . ALA A 1 79 ? -8.805 -12.069 9.683 1.00 90.81 79 ALA A C 1
ATOM 590 O O . ALA A 1 79 ? -8.183 -11.063 9.345 1.00 90.81 79 ALA A O 1
ATOM 591 N N . THR A 1 80 ? -9.905 -12.460 9.052 1.00 90.50 80 THR A N 1
ATOM 592 C CA . THR A 1 80 ? -10.513 -11.754 7.922 1.00 90.50 80 THR A CA 1
ATOM 593 C C . THR A 1 80 ? -12.014 -11.995 7.891 1.00 90.50 80 THR A C 1
ATOM 595 O O . THR A 1 80 ? -12.508 -12.878 8.591 1.00 90.50 80 THR A O 1
ATOM 598 N N . ILE A 1 81 ? -12.746 -11.226 7.088 1.00 90.12 81 ILE A N 1
ATOM 599 C CA . ILE A 1 81 ? -14.188 -11.380 6.916 1.00 90.12 81 ILE A CA 1
ATOM 600 C C . ILE A 1 81 ? -14.468 -12.052 5.572 1.00 90.12 81 ILE A C 1
ATOM 602 O O . ILE A 1 81 ? -14.154 -11.506 4.519 1.00 90.12 81 ILE A O 1
ATOM 606 N N . VAL A 1 82 ? -15.097 -13.226 5.612 1.00 86.25 82 VAL A N 1
ATOM 607 C CA . VAL A 1 82 ? -15.582 -13.948 4.427 1.00 86.25 82 VAL A CA 1
ATOM 608 C C . VAL A 1 82 ? -17.064 -14.217 4.623 1.00 86.25 82 VAL A C 1
ATOM 610 O O . VAL A 1 82 ? -17.463 -14.750 5.660 1.00 86.25 82 VAL A O 1
ATOM 613 N N . ASP A 1 83 ? -17.881 -13.801 3.654 1.00 87.25 83 ASP A N 1
ATOM 614 C CA . ASP A 1 83 ? -19.344 -13.932 3.690 1.00 87.25 83 ASP A CA 1
ATOM 615 C C . ASP A 1 83 ? -19.961 -13.398 5.000 1.00 87.25 83 ASP A C 1
ATOM 617 O O . ASP A 1 83 ? -20.831 -14.012 5.618 1.00 87.25 83 ASP A O 1
ATOM 621 N N . GLY A 1 84 ? -19.449 -12.252 5.467 1.00 89.31 84 GLY A N 1
ATOM 622 C CA . GLY A 1 84 ? -19.919 -11.576 6.679 1.00 89.31 84 GLY A CA 1
ATOM 623 C C . GLY A 1 84 ? -19.498 -12.228 8.001 1.00 89.31 84 GLY A C 1
ATOM 624 O O . GLY A 1 84 ? -19.970 -11.801 9.053 1.00 89.31 84 GLY A O 1
ATOM 625 N N . ARG A 1 85 ? -18.621 -13.240 7.983 1.00 90.50 85 ARG A N 1
ATOM 626 C CA . ARG A 1 85 ? -18.143 -13.940 9.187 1.00 90.50 85 ARG A CA 1
ATOM 627 C C . ARG A 1 85 ? -16.633 -13.821 9.346 1.00 90.50 85 ARG A C 1
ATOM 629 O O . ARG A 1 85 ? -15.902 -13.904 8.361 1.00 90.50 85 ARG A O 1
ATOM 636 N N . GLU A 1 86 ? -16.173 -13.681 10.590 1.00 92.38 86 GLU A N 1
ATOM 637 C CA . GLU A 1 86 ? -14.746 -13.781 10.912 1.00 92.38 86 GLU A CA 1
ATOM 638 C C . GLU A 1 86 ? -14.251 -15.203 10.615 1.00 92.38 86 GLU A C 1
ATOM 640 O O . GLU A 1 86 ? -14.820 -16.194 11.075 1.00 92.38 86 GLU A O 1
ATOM 645 N N . GLN A 1 87 ? -13.179 -15.299 9.837 1.00 91.12 87 GLN A N 1
ATOM 646 C CA . GLN A 1 87 ? -12.452 -16.530 9.566 1.00 91.12 87 GLN A CA 1
ATOM 647 C C . GLN A 1 87 ? -10.961 -16.294 9.777 1.00 91.12 87 GLN A C 1
ATOM 649 O O . GLN A 1 87 ? -10.434 -15.236 9.447 1.00 91.12 87 GLN A O 1
ATOM 654 N N . CYS A 1 88 ? -10.263 -17.304 10.291 1.00 91.25 88 CYS A N 1
ATOM 655 C CA . CYS A 1 88 ? -8.812 -17.276 10.415 1.00 91.25 88 CYS A CA 1
ATOM 656 C C . CYS A 1 88 ? -8.197 -18.106 9.285 1.00 91.25 88 CYS A C 1
ATOM 658 O O . CYS A 1 88 ? -8.280 -19.337 9.282 1.00 91.25 88 CYS A O 1
ATOM 660 N N . LEU A 1 89 ? -7.615 -17.431 8.295 1.00 89.56 89 LEU A N 1
ATOM 661 C CA . LEU A 1 89 ? -7.128 -18.053 7.066 1.00 89.56 89 LEU A CA 1
ATOM 662 C C . LEU A 1 89 ? -5.602 -17.987 6.974 1.00 89.56 89 LEU A C 1
ATOM 664 O O . LEU A 1 89 ? -4.953 -17.132 7.561 1.00 89.56 89 LEU A O 1
ATOM 668 N N . ARG A 1 90 ? -5.026 -18.898 6.189 1.00 91.06 90 ARG A N 1
ATOM 669 C CA . ARG A 1 90 ? -3.624 -18.886 5.728 1.00 91.06 90 ARG A CA 1
ATOM 670 C C . ARG A 1 90 ? -3.612 -18.995 4.206 1.00 91.06 90 ARG A C 1
ATOM 672 O O . ARG A 1 90 ? -4.197 -19.956 3.701 1.00 91.06 90 ARG A O 1
ATOM 679 N N . LEU A 1 91 ? -2.924 -18.109 3.483 1.00 86.00 91 LEU A N 1
ATOM 680 C CA . LEU A 1 91 ? -2.793 -18.206 2.015 1.00 86.00 91 LEU A CA 1
ATOM 681 C C . LEU A 1 91 ? -2.043 -19.466 1.578 1.00 86.00 91 LEU A C 1
ATOM 683 O O . LEU A 1 91 ? -2.357 -20.076 0.552 1.00 86.00 91 LEU A O 1
ATOM 687 N N . GLY A 1 92 ? -1.072 -19.897 2.387 1.00 81.38 92 GLY A N 1
ATOM 688 C CA . GLY A 1 92 ? -0.325 -21.129 2.140 1.00 81.38 92 GLY A CA 1
ATOM 689 C C . GLY A 1 92 ? -1.217 -22.378 2.064 1.00 81.38 92 GLY A C 1
ATOM 690 O O . GLY A 1 92 ? -0.881 -23.313 1.335 1.00 81.38 92 GLY A O 1
ATOM 691 N N . ASN A 1 93 ? -2.374 -22.381 2.740 1.00 84.38 93 ASN A N 1
ATOM 692 C CA . ASN A 1 93 ? -3.310 -23.504 2.744 1.00 84.38 93 ASN A CA 1
ATOM 693 C C . ASN A 1 93 ? -4.105 -23.569 1.429 1.00 84.38 93 ASN A C 1
ATOM 695 O O . ASN A 1 93 ? -4.881 -22.671 1.109 1.00 84.38 93 ASN A O 1
ATOM 699 N N . VAL A 1 94 ? -3.961 -24.683 0.705 1.00 77.56 94 VAL A N 1
ATOM 700 C CA . VAL A 1 94 ? -4.597 -24.935 -0.601 1.00 77.56 94 VAL A CA 1
ATOM 701 C C . VAL A 1 94 ? -6.116 -24.742 -0.572 1.00 77.56 94 VAL A C 1
ATOM 703 O O . VAL A 1 94 ? -6.675 -24.253 -1.550 1.00 77.56 94 VAL A O 1
ATOM 706 N N . ARG A 1 95 ? -6.792 -25.071 0.538 1.00 78.12 95 ARG A N 1
ATOM 707 C CA . ARG A 1 95 ? -8.252 -24.902 0.652 1.00 78.12 95 ARG A CA 1
ATOM 708 C C . ARG A 1 95 ? -8.667 -23.431 0.596 1.00 78.12 95 ARG A C 1
ATOM 710 O O . ARG A 1 95 ? -9.639 -23.108 -0.075 1.00 78.12 95 ARG A O 1
ATOM 717 N N . ASN A 1 96 ? -7.883 -22.549 1.213 1.00 76.69 96 ASN A N 1
ATOM 718 C CA . ASN A 1 96 ? -8.160 -21.112 1.263 1.00 76.69 96 ASN A CA 1
ATOM 719 C C . ASN A 1 96 ? -7.852 -20.416 -0.065 1.00 76.69 96 ASN A C 1
ATOM 721 O O . ASN A 1 96 ? -8.435 -19.380 -0.361 1.00 76.69 96 ASN A O 1
ATOM 725 N N . ARG A 1 97 ? -6.979 -21.002 -0.898 1.00 72.88 97 ARG A N 1
ATOM 726 C CA . ARG A 1 97 ? -6.649 -20.454 -2.225 1.00 72.88 97 ARG A CA 1
ATOM 727 C C . ARG A 1 97 ? -7.859 -20.380 -3.151 1.00 72.88 97 ARG A C 1
ATOM 729 O O . ARG A 1 97 ? -7.880 -19.532 -4.031 1.00 72.88 97 ARG A O 1
ATOM 736 N N . ARG A 1 98 ? -8.873 -21.228 -2.944 1.00 73.06 98 ARG A N 1
ATOM 737 C CA . ARG A 1 98 ? -10.126 -21.176 -3.716 1.00 73.06 98 ARG A CA 1
ATOM 738 C C . ARG A 1 98 ? -10.889 -19.865 -3.510 1.00 73.06 98 ARG A C 1
ATOM 740 O O . ARG A 1 98 ? -11.559 -19.421 -4.429 1.00 73.06 98 ARG A O 1
ATOM 747 N N . ASN A 1 99 ? -10.725 -19.230 -2.349 1.00 69.56 99 ASN A N 1
ATOM 748 C CA . ASN A 1 99 ? -11.351 -17.945 -2.026 1.00 69.56 99 ASN A CA 1
ATOM 749 C C . ASN A 1 99 ? -10.527 -16.749 -2.540 1.00 69.56 99 ASN A C 1
ATOM 751 O O . ASN A 1 99 ? -10.935 -15.603 -2.395 1.00 69.56 99 ASN A O 1
ATOM 755 N N . VAL A 1 100 ? -9.351 -17.014 -3.117 1.00 75.12 100 VAL A N 1
ATOM 756 C CA . VAL A 1 100 ? -8.366 -16.022 -3.555 1.00 75.12 100 VAL A CA 1
ATOM 757 C C . VAL A 1 100 ? -7.940 -16.349 -4.988 1.00 75.12 100 VAL A C 1
ATOM 759 O O . VAL A 1 100 ? -6.759 -16.507 -5.302 1.00 75.12 100 VAL A O 1
ATOM 762 N N . GLU A 1 101 ? -8.924 -16.542 -5.870 1.00 81.00 101 GLU A N 1
ATOM 763 C CA . GLU A 1 101 ? -8.657 -16.831 -7.278 1.00 81.00 101 GLU A CA 1
ATOM 764 C C . GLU A 1 101 ? -8.082 -15.581 -7.964 1.00 81.00 101 GLU A C 1
ATOM 766 O O . GLU A 1 101 ? -8.798 -14.657 -8.354 1.00 81.00 101 GLU A O 1
ATOM 771 N N . LEU A 1 102 ? -6.757 -15.553 -8.113 1.00 89.69 102 LEU A N 1
ATOM 772 C CA . LEU A 1 102 ? -6.066 -14.529 -8.884 1.00 89.69 102 LEU A CA 1
ATOM 773 C C . LEU A 1 102 ? -6.161 -14.856 -10.369 1.00 89.69 102 LEU A C 1
ATOM 775 O O . LEU A 1 102 ? -5.684 -15.893 -10.829 1.00 89.69 102 LEU A O 1
ATOM 779 N N . ARG A 1 103 ? -6.762 -13.937 -11.121 1.00 91.56 103 ARG A N 1
ATOM 780 C CA . ARG A 1 103 ? -6.825 -14.001 -12.582 1.00 91.56 103 ARG A CA 1
ATOM 781 C C . ARG A 1 103 ? -5.738 -13.128 -13.189 1.00 91.56 103 ARG A C 1
ATOM 783 O O . ARG A 1 103 ? -5.420 -12.069 -12.646 1.00 91.56 103 ARG A O 1
ATOM 790 N N . TYR A 1 104 ? -5.205 -13.587 -14.312 1.00 92.44 104 TYR A N 1
ATOM 791 C CA . TYR A 1 104 ? -4.105 -12.964 -15.038 1.00 92.44 104 TYR A CA 1
ATOM 792 C C . TYR A 1 104 ? -4.497 -12.829 -16.508 1.00 92.44 104 TYR A C 1
ATOM 794 O O . TYR A 1 104 ? -5.246 -13.659 -17.028 1.00 92.44 104 TYR A O 1
ATOM 802 N N . SER A 1 105 ? -3.982 -11.802 -17.169 1.00 90.62 105 SER A N 1
ATOM 803 C CA . SER A 1 105 ? -4.108 -11.593 -18.609 1.00 90.62 105 SER A CA 1
ATOM 804 C C . SER A 1 105 ? -2.730 -11.442 -19.258 1.00 90.62 105 SER A C 1
ATOM 806 O O . SER A 1 105 ? -1.691 -11.554 -18.601 1.00 90.62 105 SER A O 1
ATOM 808 N N . THR A 1 106 ? -2.708 -11.151 -20.559 1.00 87.88 106 THR A N 1
ATOM 809 C CA . THR A 1 106 ? -1.485 -10.804 -21.300 1.00 87.88 106 THR A CA 1
ATOM 810 C C . THR A 1 106 ? -0.736 -9.620 -20.680 1.00 87.88 106 THR A C 1
ATOM 812 O O . THR A 1 106 ? 0.487 -9.562 -20.771 1.00 87.88 106 THR A O 1
ATOM 815 N N . ARG A 1 107 ? -1.426 -8.742 -19.939 1.00 87.25 107 ARG A N 1
ATOM 816 C CA . ARG A 1 107 ? -0.821 -7.594 -19.242 1.00 87.25 107 ARG A CA 1
ATOM 817 C C . ARG A 1 107 ? 0.199 -7.986 -18.183 1.00 87.25 107 ARG A C 1
ATOM 819 O O . ARG A 1 107 ? 1.151 -7.250 -17.932 1.00 87.25 107 ARG A O 1
ATOM 826 N N . SER A 1 108 ? 0.035 -9.158 -17.572 1.00 92.12 108 SER A N 1
ATOM 827 C CA . SER A 1 108 ? 1.055 -9.693 -16.674 1.00 92.12 108 SER A CA 1
ATOM 828 C C . SER A 1 108 ? 2.377 -9.920 -17.410 1.00 92.12 108 SER A C 1
ATOM 830 O O . SER A 1 108 ? 3.428 -9.556 -16.893 1.00 92.12 108 SER A O 1
ATOM 832 N N . ILE A 1 109 ? 2.332 -10.466 -18.629 1.00 91.50 109 ILE A N 1
ATOM 833 C CA . ILE A 1 109 ? 3.519 -10.690 -19.466 1.00 91.50 109 ILE A CA 1
ATOM 834 C C . ILE A 1 109 ? 4.098 -9.353 -19.940 1.00 91.50 109 ILE A C 1
ATOM 836 O O . ILE A 1 109 ? 5.312 -9.168 -19.893 1.00 91.50 109 ILE A O 1
ATOM 840 N N . GLU A 1 110 ? 3.251 -8.396 -20.317 1.00 88.19 110 GLU A N 1
ATOM 841 C CA . GLU A 1 110 ? 3.685 -7.043 -20.693 1.00 88.19 110 GLU A CA 1
ATOM 842 C C . GLU A 1 110 ? 4.433 -6.340 -19.554 1.00 88.19 110 GLU A C 1
ATOM 844 O O . GLU A 1 110 ? 5.486 -5.748 -19.780 1.00 88.19 110 GLU A O 1
ATOM 849 N N . ALA A 1 111 ? 3.955 -6.451 -18.310 1.00 91.00 111 ALA A N 1
ATOM 850 C CA . ALA A 1 111 ? 4.661 -5.909 -17.151 1.00 91.00 111 ALA A CA 1
ATOM 851 C C . ALA A 1 111 ? 6.052 -6.543 -16.964 1.00 91.00 111 ALA A C 1
ATOM 853 O O . ALA A 1 111 ? 7.012 -5.828 -16.668 1.00 91.00 111 ALA A O 1
ATOM 854 N N . VAL A 1 112 ? 6.182 -7.859 -17.184 1.00 92.69 112 VAL A N 1
ATOM 855 C CA . VAL A 1 112 ? 7.483 -8.550 -17.164 1.00 92.69 112 VAL A CA 1
ATOM 856 C C . VAL A 1 112 ? 8.396 -8.043 -18.281 1.00 92.69 112 VAL A C 1
ATOM 858 O O . VAL A 1 112 ? 9.559 -7.745 -18.020 1.00 92.69 112 VAL A O 1
ATOM 861 N N . LEU A 1 113 ? 7.880 -7.910 -19.504 1.00 89.56 113 LEU A N 1
ATOM 862 C CA . LEU A 1 113 ? 8.619 -7.400 -20.663 1.00 89.56 113 LEU A CA 1
ATOM 863 C C . LEU A 1 113 ? 9.135 -5.976 -20.445 1.00 89.56 113 LEU A C 1
ATOM 865 O O . LEU A 1 113 ? 10.304 -5.687 -20.700 1.00 89.56 113 LEU A O 1
ATOM 869 N N . ILE A 1 114 ? 8.278 -5.085 -19.944 1.00 87.69 114 ILE A N 1
ATOM 870 C CA . ILE A 1 114 ? 8.650 -3.699 -19.651 1.00 87.69 114 ILE A CA 1
ATOM 871 C C . ILE A 1 114 ? 9.737 -3.663 -18.576 1.00 87.69 114 ILE A C 1
ATOM 873 O O . ILE A 1 114 ? 10.722 -2.942 -18.733 1.00 87.69 114 ILE A O 1
ATOM 877 N N . ALA A 1 115 ? 9.600 -4.463 -17.516 1.00 90.06 115 ALA A N 1
ATOM 878 C CA . ALA A 1 115 ? 10.617 -4.563 -16.475 1.00 90.06 115 ALA A CA 1
ATOM 879 C C . ALA A 1 115 ? 11.949 -5.111 -17.011 1.00 90.06 115 ALA A C 1
ATOM 881 O O . ALA A 1 115 ? 13.006 -4.569 -16.690 1.00 90.06 115 ALA A O 1
ATOM 882 N N . PHE A 1 116 ? 11.898 -6.146 -17.854 1.00 89.31 116 PHE A N 1
ATOM 883 C CA . PHE A 1 116 ? 13.069 -6.726 -18.508 1.00 89.31 116 PHE A CA 1
ATOM 884 C C . PHE A 1 116 ? 13.809 -5.667 -19.322 1.00 89.31 116 PHE A C 1
ATOM 886 O O . PHE A 1 116 ? 14.994 -5.419 -19.096 1.00 89.31 116 PHE A O 1
ATOM 893 N N . ASN A 1 117 ? 13.095 -4.961 -20.195 1.00 86.25 117 ASN A N 1
ATOM 894 C CA . ASN A 1 117 ? 13.693 -3.935 -21.037 1.00 86.25 117 ASN A CA 1
ATOM 895 C C . ASN A 1 117 ? 14.214 -2.735 -20.242 1.00 86.25 117 ASN A C 1
ATOM 897 O O . ASN A 1 117 ? 15.274 -2.215 -20.571 1.00 86.25 117 ASN A O 1
ATOM 901 N N . ALA A 1 118 ? 13.513 -2.317 -19.186 1.00 84.50 118 ALA A N 1
ATOM 902 C CA . ALA A 1 118 ? 13.978 -1.257 -18.293 1.00 84.50 118 ALA A CA 1
ATOM 903 C C . ALA A 1 118 ? 15.261 -1.644 -17.539 1.00 84.50 118 ALA A C 1
ATOM 905 O O . ALA A 1 118 ? 16.071 -0.781 -17.216 1.00 84.50 118 ALA A O 1
ATOM 906 N N . SER A 1 119 ? 15.458 -2.940 -17.269 1.00 83.44 119 SER A N 1
ATOM 907 C CA . SER A 1 119 ? 16.695 -3.452 -16.668 1.00 83.44 119 SER A CA 1
ATOM 908 C C . SER A 1 119 ? 17.846 -3.578 -17.675 1.00 83.44 119 SER A C 1
ATOM 910 O O . SER A 1 119 ? 19.011 -3.478 -17.290 1.00 83.44 119 SER A O 1
ATOM 912 N N . ALA A 1 120 ? 17.533 -3.793 -18.957 1.00 77.56 120 ALA A N 1
ATOM 913 C CA . ALA A 1 120 ? 18.513 -3.969 -20.026 1.00 77.56 120 ALA A CA 1
ATOM 914 C C . ALA A 1 120 ? 18.948 -2.643 -20.677 1.00 77.56 120 ALA A C 1
ATOM 916 O O . ALA A 1 120 ? 20.085 -2.527 -21.134 1.00 77.56 120 ALA A O 1
ATOM 917 N N . LEU A 1 121 ? 18.065 -1.640 -20.708 1.00 65.56 121 LEU A N 1
ATOM 918 C CA . LEU A 1 121 ? 18.296 -0.323 -21.296 1.00 65.56 121 LEU A CA 1
ATOM 919 C C . LEU A 1 121 ? 18.044 0.768 -20.252 1.00 65.56 121 LEU A C 1
ATOM 921 O O . LEU A 1 121 ? 16.945 0.872 -19.714 1.00 65.56 121 LEU A O 1
ATOM 925 N N . GLN A 1 122 ? 19.010 1.668 -20.045 1.00 60.06 122 GLN A N 1
ATOM 926 C CA . GLN A 1 122 ? 18.736 2.920 -19.321 1.00 60.06 122 GLN A CA 1
ATOM 927 C C . GLN A 1 122 ? 17.730 3.814 -20.082 1.00 60.06 122 GLN A C 1
ATOM 929 O O . GLN A 1 122 ? 17.057 4.643 -19.476 1.00 60.06 122 GLN A O 1
ATOM 934 N N . SER A 1 123 ? 17.554 3.614 -21.394 1.00 55.03 123 SER A N 1
ATOM 935 C CA . SER A 1 123 ? 16.568 4.318 -22.216 1.00 55.03 123 SER A CA 1
ATOM 936 C C . SER A 1 123 ? 15.819 3.365 -23.154 1.00 55.03 123 SER A C 1
ATOM 938 O O . SER A 1 123 ? 16.313 2.951 -24.199 1.00 55.03 123 SER A O 1
ATOM 940 N N . LEU A 1 124 ? 14.575 3.033 -22.806 1.00 63.84 124 LEU A N 1
ATOM 941 C CA . LEU A 1 124 ? 13.605 2.558 -23.795 1.00 63.84 124 LEU A CA 1
ATOM 942 C C . LEU A 1 124 ? 13.311 3.692 -24.792 1.00 63.84 124 LEU A C 1
ATOM 944 O O . LEU A 1 124 ? 13.153 4.843 -24.377 1.00 63.84 124 LEU A O 1
ATOM 948 N N . ASN A 1 125 ? 13.237 3.381 -26.088 1.00 68.25 125 ASN A N 1
ATOM 949 C CA . ASN A 1 125 ? 12.783 4.332 -27.102 1.00 68.25 125 ASN A CA 1
ATOM 950 C C . ASN A 1 125 ? 11.329 4.729 -26.806 1.00 68.25 125 ASN A C 1
ATOM 952 O O . ASN A 1 125 ? 10.462 3.871 -26.629 1.00 68.25 125 ASN A O 1
ATOM 956 N N . GLU A 1 126 ? 11.064 6.034 -26.761 1.00 71.31 126 GLU A N 1
ATOM 957 C CA . GLU A 1 126 ? 9.762 6.597 -26.402 1.00 71.31 126 GLU A CA 1
ATOM 958 C C . GLU A 1 126 ? 8.629 6.053 -27.282 1.00 71.31 126 GLU A C 1
ATOM 960 O O . GLU A 1 126 ? 7.547 5.747 -26.787 1.00 71.31 126 GLU A O 1
ATOM 965 N N . ARG A 1 127 ? 8.897 5.862 -28.580 1.00 72.06 127 ARG A N 1
ATOM 966 C CA . ARG A 1 127 ? 7.903 5.381 -29.550 1.00 72.06 127 ARG A CA 1
ATOM 967 C C . ARG A 1 127 ? 7.454 3.950 -29.277 1.00 72.06 127 ARG A C 1
ATOM 969 O O . ARG A 1 127 ? 6.260 3.668 -29.342 1.00 72.06 127 ARG A O 1
ATOM 976 N N . ASP A 1 128 ? 8.395 3.064 -28.964 1.00 68.19 128 ASP A N 1
ATOM 977 C CA . ASP A 1 128 ? 8.098 1.653 -28.689 1.00 68.19 128 ASP A CA 1
ATOM 978 C C . ASP A 1 128 ? 7.296 1.533 -27.387 1.00 68.19 128 ASP A C 1
ATOM 980 O O . ASP A 1 128 ? 6.355 0.749 -27.282 1.00 68.19 128 ASP A O 1
ATOM 984 N N . PHE A 1 129 ? 7.591 2.406 -26.422 1.00 69.75 129 PHE A N 1
ATOM 985 C CA . PHE A 1 129 ? 6.841 2.478 -25.179 1.00 69.75 129 PHE A CA 1
ATOM 986 C C . PHE A 1 129 ? 5.437 3.072 -25.348 1.00 69.75 129 PHE A C 1
ATOM 988 O O . PHE A 1 129 ? 4.475 2.543 -24.803 1.00 69.75 129 PHE A O 1
ATOM 995 N N . GLN A 1 130 ? 5.281 4.143 -26.129 1.00 74.00 130 GLN A N 1
ATOM 996 C CA . GLN A 1 130 ? 3.969 4.731 -26.418 1.00 74.00 130 GLN A CA 1
ATOM 997 C C . GLN A 1 130 ? 3.049 3.756 -27.165 1.00 74.00 130 GLN A C 1
ATOM 999 O O . GLN A 1 130 ? 1.847 3.755 -26.918 1.00 74.00 130 GLN A O 1
ATOM 1004 N N . ARG A 1 131 ? 3.596 2.892 -28.033 1.00 69.50 131 ARG A N 1
ATOM 1005 C CA . ARG A 1 131 ? 2.832 1.799 -28.662 1.00 69.50 131 ARG A CA 1
ATOM 1006 C C . ARG A 1 131 ? 2.362 0.770 -27.643 1.00 69.50 131 ARG A C 1
ATOM 1008 O O . ARG A 1 131 ? 1.203 0.376 -27.687 1.00 69.50 131 ARG A O 1
ATOM 1015 N N . ALA A 1 132 ? 3.226 0.386 -26.706 1.00 63.22 132 ALA A N 1
ATOM 1016 C CA . ALA A 1 132 ? 2.855 -0.506 -25.612 1.00 63.22 132 ALA A CA 1
ATOM 1017 C C . ALA A 1 132 ? 1.805 0.102 -24.669 1.00 63.22 132 ALA A C 1
ATOM 1019 O O . ALA A 1 132 ? 0.943 -0.607 -24.160 1.00 63.22 132 ALA A O 1
ATOM 1020 N N . LEU A 1 133 ? 1.864 1.420 -24.456 1.00 65.31 133 LEU A N 1
ATOM 1021 C CA . LEU A 1 133 ? 0.891 2.179 -23.672 1.00 65.31 133 LEU A CA 1
ATOM 1022 C C . LEU A 1 133 ? -0.370 2.572 -24.447 1.00 65.31 133 LEU A C 1
ATOM 1024 O O . LEU A 1 133 ? -1.262 3.178 -23.845 1.00 65.31 133 LEU A O 1
ATOM 1028 N N . ALA A 1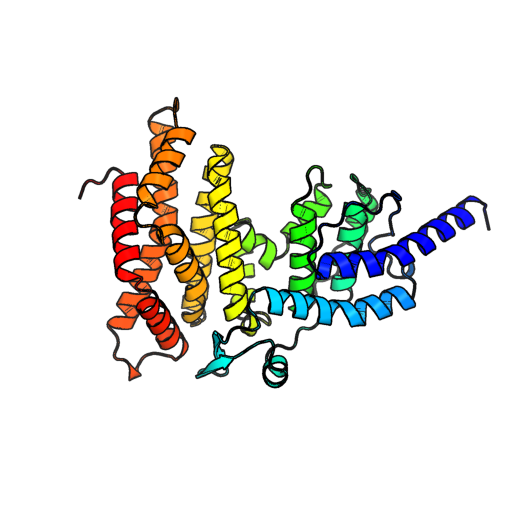 134 ? -0.449 2.293 -25.754 1.00 61.66 134 ALA A N 1
ATOM 1029 C CA . ALA A 1 134 ? -1.600 2.678 -26.555 1.00 61.66 134 ALA A CA 1
ATOM 1030 C C . ALA A 1 134 ? -2.867 2.165 -25.853 1.00 61.66 134 ALA A C 1
ATOM 1032 O O . ALA A 1 134 ? -2.896 0.999 -25.451 1.00 61.66 134 ALA A O 1
ATOM 1033 N N . PRO A 1 135 ? -3.876 3.028 -25.633 1.00 47.81 135 PRO A N 1
ATOM 1034 C CA . PRO A 1 135 ? -4.983 2.745 -24.734 1.00 47.81 135 PRO A CA 1
ATOM 1035 C C . PRO A 1 135 ? -5.805 1.578 -25.269 1.00 47.81 135 PRO A C 1
ATOM 1037 O O . PRO A 1 135 ? -6.771 1.751 -26.006 1.00 47.81 135 PRO A O 1
ATOM 1040 N N . GLN A 1 136 ? -5.430 0.362 -24.884 1.00 49.78 136 GLN A N 1
ATOM 1041 C CA . GLN A 1 136 ? -6.303 -0.779 -25.044 1.00 49.78 136 GLN A CA 1
ATOM 1042 C C . GLN A 1 136 ? -7.421 -0.615 -24.013 1.00 49.78 136 GLN A C 1
ATOM 1044 O O . GLN A 1 136 ? -7.109 -0.426 -22.826 1.00 49.78 136 GLN A O 1
ATOM 1049 N N . PRO A 1 137 ? -8.702 -0.647 -24.435 1.00 42.94 137 PRO A N 1
ATOM 1050 C CA . PRO A 1 137 ? -9.844 -0.411 -23.558 1.00 42.94 137 PRO A CA 1
ATOM 1051 C C . PRO A 1 137 ? -9.702 -1.315 -22.343 1.00 42.94 137 PRO A C 1
ATOM 1053 O O . PRO A 1 137 ? -9.727 -2.529 -22.502 1.00 42.94 137 PRO A O 1
ATOM 1056 N N . MET A 1 138 ? -9.444 -0.735 -21.162 1.00 40.94 138 MET A N 1
ATOM 1057 C CA . MET A 1 138 ? -9.050 -1.508 -19.984 1.00 40.94 138 MET A CA 1
ATOM 1058 C C . MET A 1 138 ? -10.175 -2.479 -19.617 1.00 40.94 138 MET A C 1
ATOM 1060 O O . MET A 1 138 ? -11.175 -2.045 -19.037 1.00 40.94 138 MET A O 1
ATOM 1064 N N . PRO A 1 139 ? -10.034 -3.793 -19.872 1.00 46.88 139 PRO A N 1
ATOM 1065 C CA . PRO A 1 139 ? -10.918 -4.749 -19.246 1.00 46.88 139 PRO A CA 1
ATOM 1066 C C . PRO A 1 139 ? -10.524 -4.735 -17.767 1.00 46.88 139 PRO A C 1
ATOM 1068 O O . PRO A 1 139 ? -9.335 -4.727 -17.448 1.00 46.88 139 PRO A O 1
ATOM 1071 N N . ARG A 1 140 ? -11.522 -4.634 -16.882 1.00 59.53 140 ARG A N 1
ATOM 1072 C CA . ARG A 1 140 ? -11.440 -4.743 -15.410 1.00 59.53 140 ARG A CA 1
ATOM 1073 C C . ARG A 1 140 ? -10.063 -5.213 -14.916 1.00 59.53 140 ARG A C 1
ATOM 1075 O O . ARG A 1 140 ? -9.725 -6.375 -15.127 1.00 59.53 140 ARG A O 1
ATOM 1082 N N . ARG A 1 141 ? -9.289 -4.325 -14.269 1.00 74.50 141 ARG A N 1
ATOM 1083 C CA . ARG A 1 141 ? -7.959 -4.637 -13.706 1.00 74.50 141 ARG A CA 1
ATOM 1084 C C . ARG A 1 141 ? -8.055 -5.949 -12.913 1.00 74.50 141 ARG A C 1
ATOM 1086 O O . ARG A 1 141 ? -8.697 -5.981 -11.866 1.00 74.50 141 ARG A O 1
ATOM 1093 N N . LEU A 1 142 ? -7.494 -7.039 -13.441 1.00 89.12 142 LEU A N 1
ATOM 1094 C CA . LEU A 1 142 ? -7.522 -8.334 -12.766 1.00 89.12 142 LEU A CA 1
ATOM 1095 C C . LEU A 1 142 ? -6.552 -8.283 -11.581 1.00 89.12 142 LEU A C 1
ATOM 1097 O O . LEU A 1 142 ? -5.450 -7.749 -11.703 1.00 89.12 142 LEU A O 1
ATOM 1101 N N . ALA A 1 143 ? -6.940 -8.851 -10.436 1.00 90.38 143 ALA A N 1
ATOM 1102 C CA . ALA A 1 143 ? -6.112 -8.861 -9.228 1.00 90.38 143 ALA A CA 1
ATOM 1103 C C . ALA A 1 143 ? -4.680 -9.372 -9.471 1.00 90.38 143 ALA A C 1
ATOM 1105 O O . ALA A 1 143 ? -3.723 -8.787 -8.965 1.00 90.38 143 ALA A O 1
ATOM 1106 N N . GLY A 1 144 ? -4.531 -10.440 -10.264 1.00 93.50 144 GLY A N 1
ATOM 1107 C CA . GLY A 1 144 ? -3.228 -11.013 -10.587 1.00 93.50 144 GLY A CA 1
ATOM 1108 C C . GLY A 1 144 ? -2.347 -10.048 -11.375 1.00 93.50 144 GLY A C 1
ATOM 1109 O O . GLY A 1 144 ? -1.193 -9.858 -11.003 1.00 93.50 144 GLY A O 1
ATOM 1110 N N . ASP A 1 145 ? -2.900 -9.368 -12.384 1.00 93.00 145 ASP A N 1
ATOM 1111 C CA . ASP A 1 145 ? -2.163 -8.376 -13.181 1.00 93.00 145 ASP A CA 1
ATOM 1112 C C . ASP A 1 145 ? -1.670 -7.209 -12.320 1.00 93.00 145 ASP A C 1
ATOM 1114 O O . ASP A 1 145 ? -0.526 -6.776 -12.457 1.00 93.00 145 ASP A O 1
ATOM 1118 N N . VAL A 1 146 ? -2.500 -6.729 -11.386 1.00 92.88 146 VAL A N 1
ATOM 1119 C CA . VAL A 1 146 ? -2.110 -5.648 -10.469 1.00 92.88 146 VAL A CA 1
ATOM 1120 C C . VAL A 1 146 ? -0.943 -6.068 -9.584 1.00 92.88 146 VAL A C 1
ATOM 1122 O O . VAL A 1 146 ? -0.010 -5.284 -9.420 1.00 92.88 146 VAL A O 1
ATOM 1125 N N . LEU A 1 147 ? -0.964 -7.291 -9.049 1.00 95.06 147 LEU A N 1
ATOM 1126 C CA . LEU A 1 147 ? 0.118 -7.810 -8.211 1.00 95.06 147 LEU A CA 1
ATOM 1127 C C . LEU A 1 147 ? 1.411 -8.015 -9.000 1.00 95.06 147 LEU A C 1
ATOM 1129 O O . LEU A 1 147 ? 2.471 -7.630 -8.519 1.00 95.06 147 LEU A O 1
ATOM 1133 N N . VAL A 1 148 ? 1.343 -8.575 -10.213 1.00 95.25 148 VAL A N 1
ATOM 1134 C CA . VAL A 1 148 ? 2.524 -8.734 -11.083 1.00 95.25 148 VAL A CA 1
ATOM 1135 C C . VAL A 1 148 ? 3.132 -7.377 -11.376 1.00 95.25 148 VAL A C 1
ATOM 1137 O O . VAL A 1 148 ? 4.307 -7.141 -11.110 1.00 95.25 148 VAL A O 1
ATOM 1140 N N . HIS A 1 149 ? 2.311 -6.459 -11.869 1.00 93.81 149 HIS A N 1
ATOM 1141 C CA . HIS A 1 149 ? 2.750 -5.124 -12.212 1.00 93.81 149 HIS A CA 1
ATOM 1142 C C . HIS A 1 149 ? 3.336 -4.385 -11.004 1.00 93.81 149 HIS A C 1
ATOM 1144 O O . HIS A 1 149 ? 4.327 -3.674 -11.137 1.00 93.81 149 HIS A O 1
ATOM 1150 N N . HIS A 1 150 ? 2.760 -4.571 -9.818 1.00 94.88 150 HIS A N 1
ATOM 1151 C CA . HIS A 1 150 ? 3.298 -4.009 -8.591 1.00 94.88 150 HIS A CA 1
ATOM 1152 C C . HIS A 1 150 ? 4.639 -4.643 -8.192 1.00 94.88 150 HIS A C 1
ATOM 1154 O O . HIS A 1 150 ? 5.600 -3.915 -7.982 1.00 94.88 150 HIS A O 1
ATOM 1160 N N . PHE A 1 151 ? 4.752 -5.973 -8.137 1.00 95.06 151 PHE A N 1
ATOM 1161 C CA . PHE A 1 151 ? 5.985 -6.641 -7.703 1.00 95.06 151 PHE A CA 1
ATOM 1162 C C . PHE A 1 151 ? 7.160 -6.406 -8.651 1.00 95.06 151 PHE A C 1
ATOM 1164 O O . PHE A 1 151 ? 8.287 -6.215 -8.194 1.00 95.06 151 PHE A O 1
ATOM 1171 N N . PHE A 1 152 ? 6.912 -6.382 -9.960 1.00 93.81 152 PHE A N 1
ATOM 1172 C CA . PHE A 1 152 ? 7.937 -5.994 -10.925 1.00 93.81 152 PHE A CA 1
ATOM 1173 C C . PHE A 1 152 ? 8.234 -4.494 -10.838 1.00 93.81 152 PHE A C 1
ATOM 1175 O O . PHE A 1 152 ? 9.401 -4.107 -10.810 1.00 93.81 152 PHE A O 1
ATOM 1182 N N . GLY A 1 153 ? 7.199 -3.658 -10.725 1.00 92.25 153 GLY A N 1
ATOM 1183 C CA . GLY A 1 153 ? 7.342 -2.211 -10.609 1.00 92.25 153 GLY A CA 1
ATOM 1184 C C . GLY A 1 153 ? 8.139 -1.778 -9.385 1.00 92.25 153 GLY A C 1
ATOM 1185 O O . GLY A 1 153 ? 9.027 -0.950 -9.517 1.00 92.25 153 GLY A O 1
ATOM 1186 N N . ASP A 1 154 ? 7.891 -2.366 -8.218 1.00 91.38 154 ASP A N 1
ATOM 1187 C CA . ASP A 1 154 ? 8.614 -2.083 -6.974 1.00 91.38 154 ASP A CA 1
ATOM 1188 C C . ASP A 1 154 ? 10.129 -2.286 -7.126 1.00 91.38 154 ASP A C 1
ATOM 1190 O O . ASP A 1 154 ? 10.928 -1.442 -6.724 1.00 91.38 154 ASP A O 1
ATOM 1194 N N . LYS A 1 155 ? 10.526 -3.376 -7.790 1.00 90.00 155 LYS A N 1
ATOM 1195 C CA . LYS A 1 155 ? 11.931 -3.676 -8.085 1.00 90.00 155 LYS A CA 1
ATOM 1196 C C . LYS A 1 155 ? 12.512 -2.720 -9.123 1.00 90.00 155 LYS A C 1
ATOM 1198 O O . LYS A 1 155 ? 13.605 -2.203 -8.924 1.00 90.00 155 LYS A O 1
ATOM 1203 N N . VAL A 1 156 ? 11.777 -2.456 -10.205 1.00 88.81 156 VAL A N 1
ATOM 1204 C CA . VAL A 1 156 ? 12.230 -1.562 -11.279 1.00 88.81 156 VAL A CA 1
ATOM 1205 C C . VAL A 1 156 ? 12.401 -0.137 -10.754 1.00 88.81 156 VAL A C 1
ATOM 1207 O O . VAL A 1 156 ? 13.464 0.450 -10.925 1.00 88.81 156 VAL A O 1
ATOM 1210 N N . LEU A 1 157 ? 11.396 0.406 -10.064 1.00 89.69 157 LEU A N 1
ATOM 1211 C CA . LEU A 1 157 ? 11.345 1.789 -9.572 1.00 89.69 157 LEU A CA 1
ATOM 1212 C C . LEU A 1 157 ? 12.448 2.137 -8.562 1.00 89.69 157 LEU A C 1
ATOM 1214 O O . LEU A 1 157 ? 12.721 3.323 -8.365 1.00 89.69 157 LEU A O 1
ATOM 1218 N N . ALA A 1 158 ? 13.095 1.136 -7.960 1.00 87.00 158 ALA A N 1
ATOM 1219 C CA . ALA A 1 158 ? 14.264 1.322 -7.106 1.00 87.00 158 ALA A CA 1
ATOM 1220 C C . ALA A 1 158 ? 15.526 1.750 -7.884 1.00 87.00 158 ALA A C 1
ATOM 1222 O O . ALA A 1 158 ? 16.473 2.257 -7.284 1.00 87.00 158 ALA A O 1
ATOM 1223 N N . HIS A 1 159 ? 15.563 1.577 -9.209 1.00 83.19 159 HIS A N 1
ATOM 1224 C CA . HIS A 1 159 ? 16.707 1.962 -10.032 1.00 83.19 159 HIS A CA 1
ATOM 1225 C C . HIS A 1 159 ? 16.694 3.463 -10.383 1.00 83.19 159 HIS A C 1
ATOM 1227 O O . HIS A 1 159 ? 15.689 4.033 -10.821 1.00 83.19 159 HIS A O 1
ATOM 1233 N N . HIS A 1 160 ? 17.845 4.124 -10.225 1.00 75.44 160 HIS A N 1
ATOM 1234 C CA . HIS A 1 160 ? 18.052 5.498 -10.690 1.00 75.44 160 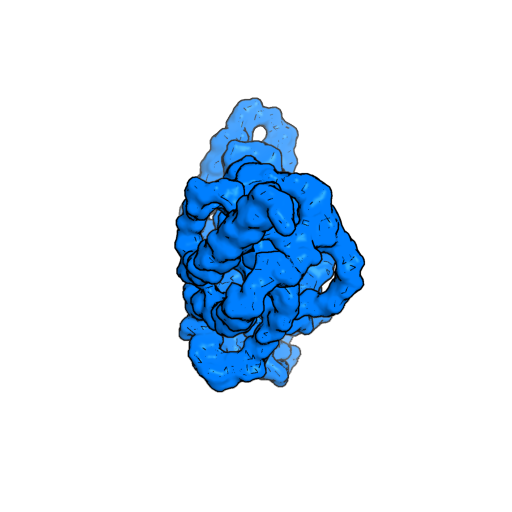HIS A CA 1
ATOM 1235 C C . HIS A 1 160 ? 18.175 5.552 -12.221 1.00 75.44 160 HIS A C 1
ATOM 1237 O O . HIS A 1 160 ? 18.675 4.619 -12.841 1.00 75.44 160 HIS A O 1
ATOM 1243 N N . GLY A 1 161 ? 17.743 6.660 -12.833 1.00 78.44 161 GLY A N 1
ATOM 1244 C CA . GLY A 1 161 ? 17.893 6.880 -14.279 1.00 78.44 161 GLY A CA 1
ATOM 1245 C C . GLY A 1 161 ? 16.883 6.145 -15.164 1.00 78.44 161 GLY A C 1
ATOM 1246 O O . GLY A 1 161 ? 17.075 6.087 -16.371 1.00 78.44 161 GLY A O 1
ATOM 1247 N N . LEU A 1 162 ? 15.806 5.600 -14.589 1.00 82.75 162 LEU A N 1
ATOM 1248 C CA . LEU A 1 162 ? 14.711 5.023 -15.367 1.00 82.75 162 LEU A CA 1
ATOM 1249 C C . LEU A 1 162 ? 14.095 6.032 -16.338 1.00 82.75 162 LEU A C 1
ATOM 1251 O O . LEU A 1 162 ? 13.834 7.181 -15.971 1.00 82.75 162 LEU A O 1
ATOM 1255 N N . ASN A 1 163 ? 13.744 5.548 -17.529 1.00 83.69 163 ASN A N 1
ATOM 1256 C CA . ASN A 1 163 ? 12.919 6.289 -18.474 1.00 83.69 163 ASN A CA 1
ATOM 1257 C C . ASN A 1 163 ? 11.616 6.784 -17.781 1.00 83.69 163 ASN A C 1
ATOM 1259 O O . ASN A 1 163 ? 10.923 5.977 -17.145 1.00 83.69 163 ASN A O 1
ATOM 1263 N N . PRO A 1 164 ? 11.250 8.079 -17.900 1.00 86.62 164 PRO A N 1
ATOM 1264 C CA . PRO A 1 164 ? 10.061 8.643 -17.256 1.00 86.62 164 PRO A CA 1
ATOM 1265 C C . PRO A 1 164 ? 8.750 7.926 -17.590 1.00 86.62 164 PRO A C 1
ATOM 1267 O O . PRO A 1 164 ? 7.881 7.820 -16.728 1.00 86.62 164 PRO A O 1
ATOM 1270 N N . LEU A 1 165 ? 8.603 7.397 -18.806 1.00 84.62 165 LEU A N 1
ATOM 1271 C CA . LEU A 1 165 ? 7.402 6.669 -19.202 1.00 84.62 165 LEU A CA 1
ATOM 1272 C C . LEU A 1 165 ? 7.315 5.294 -18.529 1.00 84.62 165 LEU A C 1
ATOM 1274 O O . LEU A 1 165 ? 6.242 4.907 -18.072 1.00 84.62 165 LEU A O 1
ATOM 1278 N N . VAL A 1 166 ? 8.440 4.583 -18.388 1.00 85.75 166 VAL A N 1
ATOM 1279 C CA . VAL A 1 166 ? 8.503 3.323 -17.620 1.00 85.75 166 VAL A CA 1
ATOM 1280 C C . VAL A 1 166 ? 8.100 3.569 -16.174 1.00 85.75 166 VAL A C 1
ATOM 1282 O O . VAL A 1 166 ? 7.326 2.805 -15.596 1.00 85.75 166 VAL A O 1
ATOM 1285 N N . ARG A 1 167 ? 8.607 4.663 -15.596 1.00 89.19 167 ARG A N 1
ATOM 1286 C CA . ARG A 1 167 ? 8.222 5.089 -14.255 1.00 89.19 167 ARG A CA 1
ATOM 1287 C C . ARG A 1 167 ? 6.717 5.348 -14.175 1.00 89.19 167 ARG A C 1
ATOM 1289 O O . ARG A 1 167 ? 6.074 4.784 -13.296 1.00 89.19 167 ARG A O 1
ATOM 1296 N N . LEU A 1 168 ? 6.165 6.134 -15.101 1.00 88.19 168 LEU A N 1
ATOM 1297 C CA . LEU A 1 168 ? 4.736 6.452 -15.145 1.00 88.19 168 LEU A CA 1
ATOM 1298 C C . LEU A 1 168 ? 3.867 5.192 -15.241 1.00 88.19 168 LEU A C 1
ATOM 1300 O O . LEU A 1 168 ? 2.886 5.081 -14.513 1.00 88.19 168 LEU A O 1
ATOM 1304 N N . TYR A 1 169 ? 4.251 4.231 -16.085 1.00 88.81 169 TYR A N 1
ATOM 1305 C CA . TYR A 1 169 ? 3.556 2.949 -16.206 1.00 88.81 169 TYR A CA 1
ATOM 1306 C C . TYR A 1 169 ? 3.489 2.229 -14.862 1.00 88.81 169 TYR A C 1
ATOM 1308 O O . TYR A 1 169 ? 2.396 1.945 -14.379 1.00 88.81 169 TYR A O 1
ATOM 1316 N N . PHE A 1 170 ? 4.636 2.015 -14.205 1.00 90.75 170 PHE A N 1
ATOM 1317 C CA . PHE A 1 170 ? 4.665 1.309 -12.925 1.00 90.75 170 PHE A CA 1
ATOM 1318 C C . PHE A 1 170 ? 3.979 2.073 -11.781 1.00 90.75 170 PHE A C 1
ATOM 1320 O O . PHE A 1 170 ? 3.365 1.445 -10.913 1.00 90.75 170 PHE A O 1
ATOM 1327 N N . GLU A 1 171 ? 4.037 3.406 -11.796 1.00 90.31 171 GLU A N 1
ATOM 1328 C CA . GLU A 1 171 ? 3.385 4.286 -10.819 1.00 90.31 171 GLU A CA 1
ATOM 1329 C C . GLU A 1 171 ? 1.861 4.423 -11.029 1.00 90.31 171 GLU A C 1
ATOM 1331 O O . GLU A 1 171 ? 1.157 4.778 -10.080 1.00 90.31 171 GLU A O 1
ATOM 1336 N N . ASP A 1 172 ? 1.309 4.086 -12.206 1.00 87.75 172 ASP A N 1
ATOM 1337 C CA . ASP A 1 172 ? -0.151 4.092 -12.435 1.00 87.75 172 ASP A CA 1
ATOM 1338 C C . ASP A 1 172 ? -0.896 2.884 -11.814 1.00 87.75 172 ASP A C 1
ATOM 1340 O O . ASP A 1 172 ? -2.134 2.788 -11.778 1.00 87.75 172 ASP A O 1
ATOM 1344 N N . ASN A 1 173 ? -0.148 1.943 -11.249 1.00 91.19 173 ASN A N 1
ATOM 1345 C CA . ASN A 1 173 ? -0.715 0.823 -10.518 1.00 91.19 173 ASN A CA 1
ATOM 1346 C C . ASN A 1 173 ? -1.271 1.258 -9.159 1.00 91.19 173 ASN A C 1
ATOM 1348 O O . ASN A 1 173 ? -0.582 1.900 -8.373 1.00 91.19 173 ASN A O 1
ATOM 1352 N N . ALA A 1 174 ? -2.506 0.844 -8.864 1.00 90.69 174 ALA A N 1
ATOM 1353 C CA . ALA A 1 174 ? -3.205 1.195 -7.628 1.00 90.69 174 ALA A CA 1
ATOM 1354 C C . ALA A 1 174 ? -2.420 0.798 -6.366 1.00 90.69 174 ALA A C 1
ATOM 1356 O O . ALA A 1 174 ? -2.276 1.610 -5.456 1.00 90.69 174 ALA A O 1
ATOM 1357 N N . LEU A 1 175 ? -1.866 -0.417 -6.328 1.00 93.19 175 LEU A N 1
ATOM 1358 C CA . LEU A 1 175 ? -1.097 -0.900 -5.183 1.00 93.19 175 LEU A CA 1
ATOM 1359 C C . LEU A 1 175 ? 0.247 -0.166 -5.068 1.00 93.19 175 LEU A C 1
ATOM 1361 O O . LEU A 1 175 ? 0.582 0.310 -3.989 1.00 93.19 175 LEU A O 1
ATOM 1365 N N . THR A 1 176 ? 0.973 0.021 -6.178 1.00 93.50 176 THR A N 1
ATOM 1366 C CA . THR A 1 176 ? 2.229 0.799 -6.187 1.00 93.50 176 THR A CA 1
ATOM 1367 C C . THR A 1 176 ? 2.015 2.228 -5.702 1.00 93.50 176 THR A C 1
ATOM 1369 O O . THR A 1 176 ? 2.783 2.725 -4.882 1.00 93.50 176 THR A O 1
ATOM 1372 N N . ARG A 1 177 ? 0.959 2.882 -6.186 1.00 92.00 177 ARG A N 1
ATOM 1373 C CA . ARG A 1 177 ? 0.581 4.241 -5.800 1.00 92.00 177 ARG A CA 1
ATOM 1374 C C . ARG A 1 177 ? 0.370 4.364 -4.293 1.00 92.00 177 ARG A C 1
ATOM 1376 O O . ARG A 1 177 ? 0.865 5.304 -3.675 1.00 92.00 177 ARG A O 1
ATOM 1383 N N . LEU A 1 178 ? -0.324 3.395 -3.701 1.00 94.00 178 LEU A N 1
ATOM 1384 C CA . LEU A 1 178 ? -0.584 3.375 -2.266 1.00 94.00 178 LEU A CA 1
ATOM 1385 C C . LEU A 1 178 ? 0.682 3.084 -1.466 1.00 94.00 178 LEU A C 1
ATOM 1387 O O . LEU A 1 178 ? 0.954 3.815 -0.519 1.00 94.00 178 LEU A O 1
ATOM 1391 N N . CYS A 1 179 ? 1.494 2.101 -1.870 1.00 94.81 179 CYS A N 1
ATOM 1392 C CA . CYS A 1 179 ? 2.778 1.808 -1.223 1.00 94.81 179 CYS A CA 1
ATOM 1393 C C . CYS A 1 179 ? 3.716 3.021 -1.197 1.00 94.81 179 CYS A C 1
ATOM 1395 O O . CYS A 1 179 ? 4.441 3.201 -0.227 1.00 94.81 179 CYS A O 1
ATOM 1397 N N . ARG A 1 180 ? 3.701 3.845 -2.252 1.00 93.38 180 ARG A N 1
ATOM 1398 C CA . ARG A 1 180 ? 4.586 5.011 -2.402 1.00 93.38 180 ARG A CA 1
ATOM 1399 C C . ARG A 1 180 ? 3.969 6.330 -1.946 1.00 93.38 180 ARG A C 1
ATOM 1401 O O . ARG A 1 180 ? 4.575 7.375 -2.174 1.00 93.38 180 ARG A O 1
ATOM 1408 N N . LEU A 1 181 ? 2.768 6.291 -1.362 1.00 94.31 181 LEU A N 1
ATOM 1409 C CA . LEU A 1 181 ? 2.014 7.472 -0.940 1.00 94.31 181 LEU A CA 1
ATOM 1410 C C . LEU A 1 181 ? 1.991 8.538 -2.049 1.00 94.31 181 LEU A C 1
ATOM 1412 O O . LEU A 1 181 ? 2.578 9.610 -1.909 1.00 94.31 181 LEU A O 1
ATOM 1416 N N . SER A 1 182 ? 1.382 8.234 -3.196 1.00 91.56 182 SER A N 1
ATOM 1417 C CA . SER A 1 182 ? 1.360 9.142 -4.352 1.00 91.56 182 SER A CA 1
ATOM 1418 C C . SER A 1 182 ? -0.020 9.238 -5.012 1.00 91.56 182 SER A C 1
ATOM 1420 O O . SER A 1 182 ? -0.898 8.424 -4.761 1.00 91.56 182 SER A O 1
ATOM 1422 N N . GLY A 1 183 ? -0.239 10.249 -5.860 1.00 89.12 183 GLY A N 1
ATOM 1423 C CA . GLY A 1 183 ? -1.450 10.379 -6.687 1.00 89.12 183 GLY A CA 1
ATOM 1424 C C . GLY A 1 183 ? -2.451 11.471 -6.277 1.00 89.12 183 GLY A C 1
ATOM 1425 O O . GLY A 1 183 ? -2.365 12.096 -5.215 1.00 89.12 183 GLY A O 1
ATOM 1426 N N . SER A 1 184 ? -3.410 11.742 -7.171 1.00 90.75 184 SER A N 1
ATOM 1427 C CA . SER A 1 184 ? -4.535 12.657 -6.919 1.00 90.75 184 SER A CA 1
ATOM 1428 C C . SER A 1 184 ? -5.543 12.046 -5.932 1.00 90.75 184 SER A C 1
ATOM 1430 O O . SER A 1 184 ? -5.416 10.884 -5.564 1.00 90.75 184 SER A O 1
ATOM 1432 N N . HIS A 1 185 ? -6.491 12.845 -5.425 1.00 91.62 185 HIS A N 1
ATOM 1433 C CA . HIS A 1 185 ? -7.476 12.351 -4.451 1.00 91.62 185 HIS A CA 1
ATOM 1434 C C . HIS A 1 185 ? -8.372 11.304 -5.108 1.00 91.62 185 HIS A C 1
ATOM 1436 O O . HIS A 1 185 ? -8.376 10.162 -4.672 1.00 91.62 185 HIS A O 1
ATOM 1442 N N . ASP A 1 186 ? -8.943 11.640 -6.260 1.00 91.44 186 ASP A N 1
ATOM 1443 C CA . ASP A 1 186 ? -9.801 10.753 -7.046 1.00 91.44 186 ASP A CA 1
ATOM 1444 C C . ASP A 1 186 ? -9.083 9.454 -7.452 1.00 91.44 186 ASP A C 1
ATOM 1446 O O . ASP A 1 186 ? -9.646 8.362 -7.404 1.00 91.44 186 ASP A O 1
ATOM 1450 N N . ALA A 1 187 ? -7.797 9.540 -7.817 1.00 89.31 187 ALA A N 1
ATOM 1451 C CA . ALA A 1 187 ? -7.008 8.364 -8.179 1.00 89.31 187 ALA A CA 1
ATOM 1452 C C . ALA A 1 187 ? -6.701 7.459 -6.976 1.00 89.31 187 ALA A C 1
ATOM 1454 O O . ALA A 1 187 ? -6.484 6.257 -7.161 1.00 89.31 187 ALA A O 1
ATOM 1455 N N . LEU A 1 188 ? -6.636 8.029 -5.769 1.00 91.69 188 LEU A N 1
ATOM 1456 C CA . LEU A 1 188 ? -6.490 7.290 -4.520 1.00 91.69 188 LEU A CA 1
ATOM 1457 C C . LEU A 1 188 ? -7.818 6.683 -4.088 1.00 91.69 188 LEU A C 1
ATOM 1459 O O . LEU A 1 188 ? -7.841 5.510 -3.744 1.00 91.69 188 LEU A O 1
ATOM 1463 N N . GLU A 1 189 ? -8.913 7.431 -4.171 1.00 92.69 189 GLU A N 1
ATOM 1464 C CA . GLU A 1 189 ? -10.258 6.953 -3.855 1.00 92.69 189 GLU A CA 1
ATOM 1465 C C . GLU A 1 189 ? -10.630 5.759 -4.734 1.00 92.69 189 GLU A C 1
ATOM 1467 O O . GLU A 1 189 ? -10.977 4.696 -4.222 1.00 92.69 189 GLU A O 1
ATOM 1472 N N . ALA A 1 190 ? -10.406 5.862 -6.046 1.00 89.81 190 ALA A N 1
ATOM 1473 C CA . ALA A 1 190 ? -10.602 4.748 -6.966 1.00 89.81 190 ALA A CA 1
ATOM 1474 C C . ALA A 1 190 ? -9.692 3.545 -6.646 1.00 89.81 190 ALA A C 1
ATOM 1476 O O . ALA A 1 190 ? -10.126 2.393 -6.731 1.00 89.81 190 ALA A O 1
ATOM 1477 N N . ALA A 1 191 ? -8.428 3.789 -6.278 1.00 90.69 191 ALA A N 1
ATOM 1478 C CA . ALA A 1 191 ? -7.475 2.730 -5.943 1.00 90.69 191 ALA A CA 1
ATOM 1479 C C . ALA A 1 191 ? -7.861 1.990 -4.653 1.00 90.69 191 ALA A C 1
ATOM 1481 O O . ALA A 1 191 ? -7.885 0.758 -4.639 1.00 90.69 191 ALA A O 1
ATOM 1482 N N . VAL A 1 192 ? -8.182 2.732 -3.592 1.00 93.00 192 VAL A N 1
ATOM 1483 C CA . VAL A 1 192 ? -8.614 2.204 -2.295 1.00 93.00 192 VAL A CA 1
ATOM 1484 C C . VAL A 1 192 ? -9.965 1.513 -2.434 1.00 93.00 192 VAL A C 1
ATOM 1486 O O . VAL A 1 192 ? -10.083 0.361 -2.031 1.00 93.00 192 VAL A O 1
ATOM 1489 N N . GLY A 1 193 ? -10.956 2.152 -3.060 1.00 90.81 193 GLY A N 1
ATOM 1490 C CA . GLY A 1 193 ? -12.276 1.569 -3.314 1.00 90.81 193 GLY A CA 1
ATOM 1491 C C . GLY A 1 193 ? -12.170 0.213 -3.994 1.00 90.81 193 GLY A C 1
ATOM 1492 O O . GLY A 1 193 ? -12.725 -0.777 -3.514 1.00 90.81 193 GLY A O 1
ATOM 1493 N N . TRP A 1 194 ? -11.372 0.128 -5.058 1.00 87.69 194 TRP A N 1
ATOM 1494 C CA . TRP A 1 194 ? -11.148 -1.134 -5.753 1.00 87.69 194 TRP A CA 1
ATOM 1495 C C . TRP A 1 194 ? -10.380 -2.167 -4.913 1.00 87.69 194 TRP A C 1
ATOM 1497 O O . TRP A 1 194 ? -10.681 -3.356 -4.997 1.00 87.69 194 TRP A O 1
ATOM 1507 N N . LEU A 1 195 ? -9.417 -1.760 -4.084 1.00 89.19 195 LEU A N 1
ATOM 1508 C CA . LEU A 1 195 ? -8.715 -2.687 -3.190 1.00 89.19 195 LEU A CA 1
ATOM 1509 C C . LEU A 1 195 ? -9.629 -3.247 -2.101 1.00 89.19 195 LEU A C 1
ATOM 1511 O O . LEU A 1 195 ? -9.619 -4.456 -1.886 1.00 89.19 195 LEU A O 1
ATOM 1515 N N . LEU A 1 196 ? -10.419 -2.388 -1.450 1.00 89.62 196 LEU A N 1
ATOM 1516 C CA . LEU A 1 196 ? -11.275 -2.749 -0.316 1.00 89.62 196 LEU A CA 1
ATOM 1517 C C . LEU A 1 196 ? -12.533 -3.520 -0.730 1.00 89.62 196 LEU A C 1
ATOM 1519 O O . LEU A 1 196 ? -13.033 -4.319 0.056 1.00 89.62 196 LEU A O 1
ATOM 1523 N N . SER A 1 197 ? -13.041 -3.302 -1.946 1.00 84.75 197 SER A N 1
ATOM 1524 C CA . SER A 1 197 ? -14.286 -3.929 -2.426 1.00 84.75 197 SER A CA 1
ATOM 1525 C C . SER A 1 197 ? -14.112 -4.881 -3.616 1.00 84.75 197 SER A C 1
ATOM 1527 O O . SER A 1 197 ? -15.047 -5.593 -3.981 1.00 84.75 197 SER A O 1
ATOM 1529 N N . GLY A 1 198 ? -12.935 -4.906 -4.244 1.00 84.81 198 GLY A N 1
ATOM 1530 C CA . GLY A 1 198 ? -12.671 -5.688 -5.451 1.00 84.81 198 GLY A CA 1
ATOM 1531 C C . GLY A 1 198 ? -12.024 -7.049 -5.194 1.00 84.81 198 GLY A C 1
ATOM 1532 O O . GLY A 1 198 ? -11.959 -7.563 -4.081 1.00 84.81 198 GLY A O 1
ATOM 1533 N N . SER A 1 199 ? -11.477 -7.640 -6.258 1.00 85.88 199 SER A N 1
ATOM 1534 C CA . SER A 1 199 ? -10.876 -8.984 -6.239 1.00 85.88 199 SER A CA 1
ATOM 1535 C C . SER A 1 199 ? -9.610 -9.119 -5.380 1.00 85.88 199 SER A C 1
ATOM 1537 O O . SER A 1 199 ? -9.141 -10.234 -5.168 1.00 85.88 199 SER A O 1
ATOM 1539 N N . LEU A 1 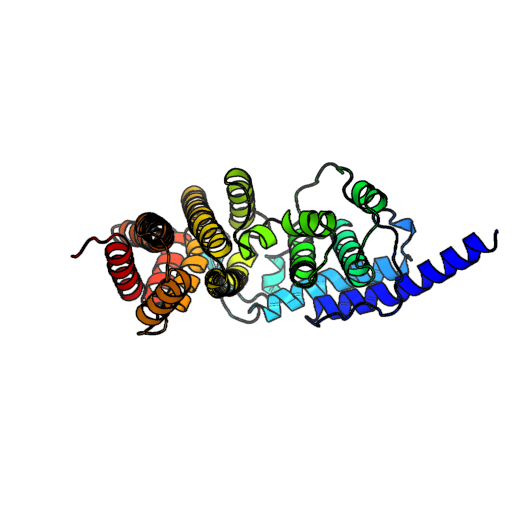200 ? -9.034 -8.006 -4.912 1.00 87.81 200 LEU A N 1
ATOM 1540 C CA . LEU A 1 200 ? -7.909 -8.013 -3.972 1.00 87.81 200 LEU A CA 1
ATOM 1541 C C . LEU A 1 200 ? -8.342 -7.925 -2.506 1.00 87.81 200 LEU A C 1
ATOM 1543 O O . LEU A 1 200 ? -7.509 -8.198 -1.645 1.00 87.81 200 LEU A O 1
ATOM 1547 N N . ALA A 1 201 ? -9.611 -7.626 -2.208 1.00 87.62 201 ALA A N 1
ATOM 1548 C CA . ALA A 1 201 ? -10.096 -7.512 -0.834 1.00 87.62 201 ALA A CA 1
ATOM 1549 C C . ALA A 1 201 ? -9.783 -8.757 0.024 1.00 87.62 201 ALA A C 1
ATOM 1551 O O . ALA A 1 201 ? -9.270 -8.593 1.135 1.00 87.62 201 ALA A O 1
ATOM 1552 N N . PRO A 1 202 ? -9.936 -10.002 -0.487 1.00 85.50 202 PRO A N 1
ATOM 1553 C CA . PRO A 1 202 ? -9.572 -11.199 0.273 1.00 85.50 202 PRO A CA 1
ATOM 1554 C C . PRO A 1 202 ? -8.083 -11.293 0.630 1.00 85.50 202 PRO A C 1
ATOM 1556 O O . PRO A 1 202 ? -7.732 -12.029 1.543 1.00 85.50 202 PRO A O 1
ATOM 1559 N N . LEU A 1 203 ? -7.196 -10.582 -0.078 1.00 88.94 203 LEU A N 1
ATOM 1560 C CA . LEU A 1 203 ? -5.751 -10.561 0.180 1.00 88.94 203 LEU A CA 1
ATOM 1561 C C . LEU A 1 203 ? -5.312 -9.486 1.173 1.00 88.94 203 LEU A C 1
ATOM 1563 O O . LEU A 1 203 ? -4.188 -9.555 1.679 1.00 88.94 203 LEU A O 1
ATOM 1567 N N . LEU A 1 204 ? -6.168 -8.506 1.459 1.00 89.19 204 LEU A N 1
ATOM 1568 C CA . LEU A 1 204 ? -5.812 -7.366 2.297 1.00 89.19 204 LEU A CA 1
ATOM 1569 C C . LEU A 1 204 ? -5.310 -7.703 3.705 1.00 89.19 204 LEU A C 1
ATOM 1571 O O . LEU A 1 204 ? -4.410 -6.999 4.149 1.00 89.19 204 LEU A O 1
ATOM 1575 N N . PRO A 1 205 ? -5.759 -8.769 4.394 1.00 87.81 205 PRO A N 1
ATOM 1576 C CA . PRO A 1 205 ? -5.190 -9.121 5.695 1.00 87.81 205 PRO A CA 1
ATOM 1577 C C . PRO A 1 205 ? -3.672 -9.350 5.659 1.00 87.81 205 PRO A C 1
ATOM 1579 O O . PRO A 1 205 ? -2.986 -9.058 6.631 1.00 87.81 205 PRO A O 1
ATOM 1582 N N . TRP A 1 206 ? -3.138 -9.848 4.538 1.00 89.94 206 TRP A N 1
ATOM 1583 C CA . TRP A 1 206 ? -1.697 -10.048 4.353 1.00 89.94 206 TRP A CA 1
ATOM 1584 C C . TRP A 1 206 ? -1.030 -8.853 3.673 1.00 89.94 206 TRP A C 1
ATOM 1586 O O . TRP A 1 206 ? 0.077 -8.469 4.042 1.00 89.94 206 TRP A O 1
ATOM 1596 N N . LEU A 1 207 ? -1.707 -8.230 2.700 1.00 91.69 207 LEU A N 1
ATOM 1597 C CA . LEU A 1 207 ? -1.196 -7.009 2.072 1.00 91.69 207 LEU A CA 1
ATOM 1598 C C . LEU A 1 207 ? -1.134 -5.835 3.057 1.00 91.69 207 LEU A C 1
ATOM 1600 O O . LEU A 1 207 ? -0.327 -4.942 2.847 1.00 91.69 207 LEU A O 1
ATOM 1604 N N . GLY A 1 208 ? -1.930 -5.832 4.126 1.00 91.38 208 GLY A N 1
ATOM 1605 C CA . GLY A 1 208 ? -1.942 -4.788 5.148 1.00 91.38 208 GLY A CA 1
ATOM 1606 C C . GLY A 1 208 ? -0.603 -4.652 5.869 1.00 91.38 208 GLY A C 1
ATOM 1607 O O . GLY A 1 208 ? -0.075 -3.545 5.951 1.00 91.38 208 GLY A O 1
ATOM 1608 N N . SER A 1 209 ? -0.004 -5.765 6.306 1.00 89.62 209 SER A N 1
ATOM 1609 C CA . SER A 1 209 ? 1.341 -5.743 6.900 1.00 89.62 209 SER A CA 1
ATOM 1610 C C . SER A 1 209 ? 2.393 -5.288 5.889 1.00 89.62 209 SER A C 1
ATOM 1612 O O . SER A 1 209 ? 3.227 -4.443 6.197 1.00 89.62 209 SER A O 1
ATOM 1614 N N . TYR A 1 210 ? 2.302 -5.766 4.644 1.00 93.06 210 TYR A N 1
ATOM 1615 C CA . TYR A 1 210 ? 3.187 -5.314 3.570 1.00 93.06 210 TYR A CA 1
ATOM 1616 C C . TYR A 1 210 ? 3.065 -3.803 3.297 1.00 93.06 210 TYR A C 1
ATOM 1618 O O . TYR A 1 210 ? 4.072 -3.115 3.146 1.00 93.06 210 TYR A O 1
ATOM 1626 N N . LEU A 1 211 ? 1.843 -3.270 3.249 1.00 95.06 211 LEU A N 1
ATOM 1627 C CA . LEU A 1 211 ? 1.583 -1.842 3.072 1.00 95.06 211 LEU A CA 1
ATOM 1628 C C . LEU A 1 211 ? 2.166 -1.031 4.228 1.00 95.06 211 LEU A C 1
ATOM 1630 O O . LEU A 1 211 ? 2.859 -0.052 3.975 1.00 95.06 211 LEU A O 1
ATOM 1634 N N . SER A 1 212 ? 1.951 -1.479 5.467 1.00 94.62 212 SER A N 1
ATOM 1635 C CA . SER A 1 212 ? 2.527 -0.870 6.668 1.00 94.62 212 SER A CA 1
ATOM 1636 C C . SER A 1 212 ? 4.054 -0.775 6.583 1.00 94.62 212 SER A C 1
ATOM 1638 O O . SER A 1 212 ? 4.610 0.311 6.743 1.00 94.62 212 SER A O 1
ATOM 1640 N N . GLU A 1 213 ? 4.736 -1.866 6.223 1.00 93.56 213 GLU A N 1
ATOM 1641 C CA . GLU A 1 213 ? 6.193 -1.876 6.031 1.00 93.56 213 GLU A CA 1
ATOM 1642 C C . GLU A 1 213 ? 6.649 -0.889 4.943 1.00 93.56 213 GLU A C 1
ATOM 1644 O O . GLU A 1 213 ? 7.648 -0.186 5.110 1.00 93.56 213 GLU A O 1
ATOM 1649 N N . ARG A 1 214 ? 5.912 -0.795 3.829 1.00 95.19 214 ARG A N 1
ATOM 1650 C CA . ARG A 1 214 ? 6.234 0.150 2.748 1.00 95.19 214 ARG A CA 1
ATOM 1651 C C . ARG A 1 214 ? 6.012 1.598 3.147 1.00 95.19 214 ARG A C 1
ATOM 1653 O O . ARG A 1 214 ? 6.859 2.435 2.840 1.00 95.19 214 ARG A O 1
ATOM 1660 N N . TRP A 1 215 ? 4.935 1.886 3.866 1.00 97.00 215 TRP A N 1
ATOM 1661 C CA . TRP A 1 215 ? 4.681 3.218 4.396 1.00 97.00 215 TRP A CA 1
ATOM 1662 C C . TRP A 1 215 ? 5.755 3.638 5.394 1.00 97.00 215 TRP A C 1
ATOM 1664 O O . TRP A 1 215 ? 6.256 4.750 5.271 1.00 97.00 215 TRP A O 1
ATOM 1674 N N . LEU A 1 216 ? 6.190 2.754 6.300 1.00 95.56 216 LEU A N 1
ATOM 1675 C CA . LEU A 1 216 ? 7.331 3.033 7.183 1.00 95.56 216 LEU A CA 1
ATOM 1676 C C . LEU A 1 216 ? 8.584 3.400 6.384 1.00 95.56 216 LEU A C 1
ATOM 1678 O O . LEU A 1 216 ? 9.213 4.411 6.676 1.00 95.56 216 LEU A O 1
ATOM 1682 N N . GLY A 1 217 ? 8.898 2.648 5.325 1.00 95.12 217 GLY A N 1
ATOM 1683 C CA . GLY A 1 217 ? 10.037 2.957 4.458 1.00 95.12 217 GLY A CA 1
ATOM 1684 C C . GLY A 1 217 ? 9.941 4.327 3.770 1.00 95.12 217 GLY A C 1
ATOM 1685 O O . GLY A 1 217 ? 10.947 5.029 3.654 1.00 95.12 217 GLY A O 1
ATOM 1686 N N . GLU A 1 218 ? 8.750 4.742 3.329 1.00 95.12 218 GLU A N 1
ATOM 1687 C CA . GLU A 1 218 ? 8.535 6.088 2.771 1.00 95.12 218 GLU A CA 1
ATOM 1688 C C . GLU A 1 218 ? 8.656 7.184 3.846 1.00 95.12 218 GLU A C 1
ATOM 1690 O O . GLU A 1 218 ? 9.245 8.236 3.578 1.00 95.12 218 GLU A O 1
ATOM 1695 N N . LEU A 1 219 ? 8.154 6.935 5.063 1.00 94.69 219 LEU A N 1
ATOM 1696 C CA . LEU A 1 219 ? 8.269 7.852 6.202 1.00 94.69 219 LEU A CA 1
ATOM 1697 C C . LEU A 1 219 ? 9.725 8.009 6.663 1.00 94.69 219 LEU A C 1
ATOM 1699 O O . LEU A 1 219 ? 10.166 9.129 6.902 1.00 94.69 219 LEU A O 1
ATOM 1703 N N . ASP A 1 220 ? 10.515 6.937 6.696 1.00 93.88 220 ASP A N 1
ATOM 1704 C CA . ASP A 1 220 ? 11.939 7.001 7.053 1.00 93.88 220 ASP A CA 1
ATOM 1705 C C . ASP A 1 220 ? 12.743 7.862 6.067 1.00 93.88 220 ASP A C 1
ATOM 1707 O O . ASP A 1 220 ? 13.666 8.588 6.445 1.00 93.88 220 ASP A O 1
ATOM 1711 N N . GLN A 1 221 ? 12.367 7.836 4.786 1.00 92.75 221 GLN A N 1
ATOM 1712 C CA . GLN A 1 221 ? 13.006 8.641 3.743 1.00 92.75 221 GLN A CA 1
ATOM 1713 C C . GLN A 1 221 ? 12.524 10.095 3.705 1.00 92.75 221 GLN A C 1
ATOM 1715 O O . GLN A 1 221 ? 13.124 10.918 3.003 1.00 92.75 221 GLN A O 1
ATOM 1720 N N . MET A 1 222 ? 11.452 10.447 4.424 1.00 94.56 222 MET A N 1
ATOM 1721 C CA . MET A 1 222 ? 10.866 11.785 4.335 1.00 94.56 222 MET A CA 1
ATOM 1722 C C . MET A 1 222 ? 11.814 12.881 4.838 1.00 94.56 222 MET A C 1
ATOM 1724 O O . MET A 1 222 ? 11.765 14.010 4.353 1.00 94.56 222 MET A O 1
ATOM 1728 N N . TRP A 1 223 ? 12.742 12.521 5.728 1.00 94.75 223 TRP A N 1
ATOM 1729 C CA . TRP A 1 223 ? 13.709 13.418 6.365 1.00 94.75 223 TRP A CA 1
ATOM 1730 C C . TRP A 1 223 ? 14.875 13.867 5.476 1.00 94.75 223 TRP A C 1
ATOM 1732 O O . TRP A 1 223 ? 15.708 14.647 5.921 1.00 94.75 223 TRP A O 1
ATOM 1742 N N . GLN A 1 224 ? 14.967 13.395 4.230 1.00 93.00 224 GLN A N 1
ATOM 1743 C CA . GLN A 1 224 ? 16.100 13.714 3.350 1.00 93.00 224 GLN A CA 1
ATOM 1744 C C . GLN A 1 224 ? 16.097 15.165 2.857 1.00 93.00 224 GLN A C 1
ATOM 1746 O O . GLN A 1 224 ? 17.148 15.782 2.723 1.00 93.00 224 GLN A O 1
ATOM 1751 N N . THR A 1 225 ? 14.922 15.704 2.520 1.00 94.19 225 THR A N 1
ATO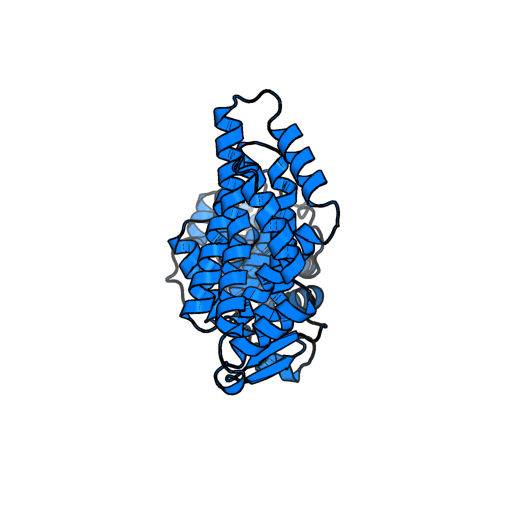M 1752 C CA . THR A 1 225 ? 14.775 17.079 2.023 1.00 94.19 225 THR A CA 1
ATOM 1753 C C . THR A 1 225 ? 13.418 17.645 2.416 1.00 94.19 225 THR A C 1
ATOM 1755 O O . THR A 1 225 ? 12.449 16.908 2.583 1.00 94.19 225 THR A O 1
ATOM 1758 N N . HIS A 1 226 ? 13.310 18.972 2.460 1.00 93.00 226 HIS A N 1
ATOM 1759 C CA . HIS A 1 226 ? 12.054 19.679 2.747 1.00 93.00 226 HIS A CA 1
ATOM 1760 C C . HIS A 1 226 ? 10.932 19.305 1.790 1.00 93.00 226 HIS A C 1
ATOM 1762 O O . HIS A 1 226 ? 9.802 19.039 2.194 1.00 93.00 226 HIS A O 1
ATOM 1768 N N . ARG A 1 227 ? 11.266 19.258 0.497 1.00 94.88 227 ARG A N 1
ATOM 1769 C CA . ARG A 1 227 ? 10.331 18.871 -0.555 1.00 94.88 227 ARG A CA 1
ATOM 1770 C C . ARG A 1 227 ? 9.848 17.436 -0.356 1.00 94.88 227 ARG A C 1
ATOM 1772 O O . ARG A 1 227 ? 8.662 17.177 -0.530 1.00 94.88 227 ARG A O 1
ATOM 1779 N N . ARG A 1 228 ? 10.747 16.514 0.009 1.00 94.69 228 ARG A N 1
ATOM 1780 C CA . ARG A 1 228 ? 10.390 15.115 0.269 1.00 94.69 228 ARG A CA 1
ATOM 1781 C C . ARG A 1 228 ? 9.493 14.999 1.499 1.00 94.69 228 ARG A C 1
ATOM 1783 O O . ARG A 1 228 ? 8.452 14.366 1.371 1.00 94.69 228 ARG A O 1
ATOM 1790 N N . MET A 1 229 ? 9.831 15.662 2.609 1.00 95.06 229 MET A N 1
ATOM 1791 C CA . MET A 1 229 ? 8.995 15.692 3.814 1.00 95.06 229 MET A CA 1
ATOM 1792 C C . MET A 1 229 ? 7.587 16.180 3.484 1.00 95.06 229 MET A C 1
ATOM 1794 O O . MET A 1 229 ? 6.620 15.465 3.725 1.00 95.06 229 MET A O 1
ATOM 1798 N N . ARG A 1 230 ? 7.467 17.363 2.868 1.00 96.06 230 ARG A N 1
ATOM 1799 C CA . ARG A 1 230 ? 6.169 17.934 2.491 1.00 96.06 230 ARG A CA 1
ATOM 1800 C C . ARG A 1 230 ? 5.364 16.967 1.623 1.00 96.06 230 ARG A C 1
ATOM 1802 O O . ARG A 1 230 ? 4.218 16.683 1.942 1.00 96.06 230 ARG A O 1
ATOM 1809 N N . ASN A 1 231 ? 5.971 16.426 0.567 1.00 95.38 231 ASN A N 1
ATOM 1810 C CA . ASN A 1 231 ? 5.289 15.509 -0.346 1.00 95.38 231 ASN A CA 1
ATOM 1811 C C . ASN A 1 231 ? 4.805 14.233 0.358 1.00 95.38 231 ASN A C 1
ATOM 1813 O O . ASN A 1 231 ? 3.656 13.841 0.172 1.00 95.38 231 ASN A O 1
ATOM 1817 N N . VAL A 1 232 ? 5.668 13.590 1.150 1.00 95.56 232 VAL A N 1
ATOM 1818 C CA . VAL A 1 232 ? 5.328 12.342 1.848 1.00 95.56 232 VAL A CA 1
ATOM 1819 C C . VAL A 1 232 ? 4.239 12.593 2.886 1.00 95.56 232 VAL A C 1
ATOM 1821 O O . VAL A 1 232 ? 3.259 11.863 2.900 1.00 95.56 232 VAL A O 1
ATOM 1824 N N . VAL A 1 233 ? 4.352 13.646 3.699 1.00 95.88 233 VAL A N 1
ATOM 1825 C CA . VAL A 1 233 ? 3.377 13.951 4.756 1.00 95.88 233 VAL A CA 1
ATOM 1826 C C . VAL A 1 233 ? 2.018 14.362 4.178 1.00 95.88 233 VAL A C 1
ATOM 1828 O O . VAL A 1 233 ? 0.992 13.850 4.622 1.00 95.88 233 VAL A O 1
ATOM 1831 N N . THR A 1 234 ? 1.982 15.216 3.145 1.00 95.69 234 THR A N 1
ATOM 1832 C CA . THR A 1 234 ? 0.724 15.558 2.457 1.00 95.69 234 THR A CA 1
ATOM 1833 C C . THR A 1 234 ? 0.042 14.307 1.908 1.00 95.69 234 THR A C 1
ATOM 1835 O O . THR A 1 234 ? -1.168 14.136 2.064 1.00 95.69 234 THR A O 1
ATOM 1838 N N . ASN A 1 235 ? 0.801 13.417 1.265 1.00 95.00 235 ASN A N 1
ATOM 1839 C CA . ASN A 1 235 ? 0.221 12.213 0.687 1.00 95.00 235 ASN A CA 1
ATOM 1840 C C . ASN A 1 235 ? -0.132 11.162 1.742 1.00 95.00 235 ASN A C 1
ATOM 1842 O O . ASN A 1 235 ? -1.119 10.463 1.559 1.00 95.00 235 ASN A O 1
ATOM 1846 N N . TRP A 1 236 ? 0.607 11.074 2.847 1.00 95.81 236 TRP A N 1
ATOM 1847 C CA . TRP A 1 236 ? 0.256 10.250 4.001 1.00 95.81 236 TRP A CA 1
ATOM 1848 C C . TRP A 1 236 ? -1.137 10.624 4.520 1.00 95.81 236 TRP A C 1
ATOM 1850 O O . TRP A 1 236 ? -2.032 9.777 4.490 1.00 95.81 236 TRP A O 1
ATOM 1860 N N . ALA A 1 237 ? -1.348 11.889 4.901 1.00 95.31 237 ALA A N 1
ATOM 1861 C CA . ALA A 1 237 ? -2.640 12.364 5.400 1.00 95.31 237 ALA A CA 1
ATOM 1862 C C . ALA A 1 237 ? -3.774 12.042 4.413 1.00 95.31 237 ALA A C 1
ATOM 1864 O O . ALA A 1 237 ? -4.810 11.481 4.765 1.00 95.31 237 ALA A O 1
ATOM 1865 N N . LYS A 1 238 ? -3.535 12.325 3.130 1.00 95.38 238 LYS A N 1
ATOM 1866 C CA . LYS A 1 238 ? -4.500 12.110 2.054 1.00 95.38 238 LYS A CA 1
ATOM 1867 C C . LYS A 1 238 ? -4.853 10.638 1.842 1.00 95.38 238 LYS A C 1
ATOM 1869 O O . LYS A 1 238 ? -6.033 10.307 1.787 1.00 95.38 238 LYS A O 1
ATOM 1874 N N . VAL A 1 239 ? -3.856 9.762 1.699 1.00 96.06 239 VAL A N 1
ATOM 1875 C CA . VAL A 1 239 ? -4.067 8.323 1.474 1.00 96.06 239 VAL A CA 1
ATOM 1876 C C . VAL A 1 239 ? -4.828 7.721 2.647 1.00 96.06 239 VAL A C 1
ATOM 1878 O O . VAL A 1 239 ? -5.723 6.912 2.429 1.00 96.06 239 VAL A O 1
ATOM 1881 N N . PHE A 1 240 ? -4.505 8.116 3.880 1.00 97.12 240 PHE A N 1
ATOM 1882 C CA . PHE A 1 240 ? -5.079 7.488 5.070 1.00 97.12 240 PHE A CA 1
ATOM 1883 C C . PHE A 1 240 ? -6.487 7.989 5.344 1.00 97.12 240 PHE A C 1
ATOM 1885 O O . PHE A 1 240 ? -7.350 7.182 5.683 1.00 97.12 240 PHE A O 1
ATOM 1892 N N . CYS A 1 241 ? -6.742 9.274 5.094 1.00 97.00 241 CYS A N 1
ATOM 1893 C CA . CYS A 1 241 ? -8.088 9.825 5.108 1.00 97.00 241 CYS A CA 1
ATOM 1894 C C . CYS A 1 241 ? -8.991 9.085 4.110 1.00 97.00 241 CYS A C 1
ATOM 1896 O O . CYS A 1 241 ? -10.037 8.571 4.506 1.00 97.00 241 CYS A O 1
ATOM 1898 N N . VAL A 1 242 ? -8.541 8.925 2.857 1.00 96.88 242 VAL A N 1
ATOM 1899 C CA . VAL A 1 242 ? -9.270 8.171 1.822 1.00 96.88 242 VAL A CA 1
ATOM 1900 C C . VAL A 1 242 ? -9.460 6.709 2.231 1.00 96.88 242 VAL A C 1
ATOM 1902 O O . VAL A 1 242 ? -10.571 6.190 2.165 1.00 96.88 242 VAL A O 1
ATOM 1905 N N . TRP A 1 243 ? -8.403 6.038 2.705 1.00 96.94 243 TRP A N 1
ATOM 1906 C CA . TRP A 1 243 ? -8.482 4.653 3.181 1.00 96.94 243 TRP A CA 1
ATOM 1907 C C . TRP A 1 243 ? -9.533 4.491 4.274 1.00 96.94 243 TRP A C 1
ATOM 1909 O O . TRP A 1 243 ? -10.348 3.570 4.230 1.00 96.94 243 TRP A O 1
ATOM 1919 N N . ARG A 1 244 ? -9.547 5.417 5.235 1.00 97.44 244 ARG A N 1
ATOM 1920 C CA . ARG A 1 244 ? -10.500 5.425 6.337 1.00 97.44 244 ARG A CA 1
ATOM 1921 C C . ARG A 1 244 ? -11.927 5.679 5.865 1.00 97.44 244 ARG A C 1
ATOM 1923 O O . ARG A 1 244 ? -12.821 4.948 6.283 1.00 97.44 244 ARG A O 1
ATOM 1930 N N . GLN A 1 245 ? -12.141 6.689 5.024 1.00 97.06 245 GLN A N 1
ATOM 1931 C CA . GLN A 1 245 ? -13.460 7.037 4.488 1.00 97.06 245 GLN A CA 1
ATOM 1932 C C . GLN A 1 245 ? -14.069 5.861 3.728 1.00 97.06 245 GLN A C 1
ATOM 1934 O O . GLN A 1 245 ? -15.124 5.372 4.122 1.00 97.06 245 GLN A O 1
ATOM 1939 N N . VAL A 1 246 ? -13.343 5.318 2.750 1.00 95.38 246 VAL A N 1
ATOM 1940 C CA . VAL A 1 246 ? -13.814 4.185 1.945 1.00 95.38 246 VAL A CA 1
ATOM 1941 C C . VAL A 1 246 ? -14.050 2.946 2.818 1.00 95.38 246 VAL A C 1
ATOM 1943 O O . VAL A 1 246 ? -15.054 2.254 2.652 1.00 95.38 246 VAL A O 1
ATOM 1946 N N . ALA A 1 247 ? -13.176 2.650 3.788 1.00 95.88 247 ALA A N 1
ATOM 1947 C CA . ALA A 1 247 ? -13.386 1.517 4.692 1.00 95.88 247 ALA A CA 1
ATOM 1948 C C . ALA A 1 247 ? -14.676 1.658 5.519 1.00 95.88 247 ALA A C 1
ATOM 1950 O O . ALA A 1 247 ? -15.372 0.667 5.738 1.00 95.88 247 ALA A O 1
ATOM 1951 N N . VAL A 1 248 ? -15.011 2.872 5.964 1.00 96.25 248 VAL A N 1
ATOM 1952 C CA . VAL A 1 248 ? -16.255 3.149 6.696 1.00 96.25 248 VAL A CA 1
ATOM 1953 C C . VAL A 1 248 ? -17.467 3.080 5.764 1.00 96.25 248 VAL A C 1
ATOM 1955 O O . VAL A 1 248 ? -18.420 2.368 6.073 1.00 96.25 248 VAL A O 1
ATOM 1958 N N . GLU A 1 249 ? -17.420 3.748 4.611 1.00 95.12 249 GLU A N 1
ATOM 1959 C CA . GLU A 1 249 ? -18.514 3.807 3.629 1.00 95.12 249 GLU A CA 1
ATOM 1960 C C . GLU A 1 249 ? -18.901 2.425 3.090 1.00 95.12 249 GLU A C 1
ATOM 1962 O O . GLU A 1 249 ? -20.082 2.112 2.954 1.00 95.12 249 GLU A O 1
ATOM 1967 N N . HIS A 1 250 ? -17.916 1.556 2.853 1.00 93.44 250 HIS A N 1
ATOM 1968 C CA . HIS A 1 250 ? -18.135 0.191 2.368 1.00 93.44 250 HIS A CA 1
ATOM 1969 C C . HIS A 1 250 ? -18.332 -0.846 3.494 1.00 93.44 250 HIS A C 1
ATOM 1971 O O . HIS A 1 250 ? -18.322 -2.053 3.229 1.00 93.44 250 HIS A O 1
ATOM 1977 N N . ALA A 1 251 ? -18.477 -0.411 4.753 1.00 93.50 251 ALA A N 1
ATOM 1978 C CA . ALA A 1 251 ? -18.585 -1.268 5.942 1.00 93.50 251 ALA A CA 1
ATOM 1979 C C . ALA A 1 251 ? -17.416 -2.273 6.124 1.00 93.50 251 ALA A C 1
ATOM 1981 O O . ALA A 1 251 ? -17.525 -3.297 6.809 1.00 93.50 251 ALA A O 1
ATOM 1982 N N . GLN A 1 252 ? -16.248 -1.965 5.560 1.00 93.62 252 GLN A N 1
ATOM 1983 C CA . GLN A 1 252 ? -15.011 -2.744 5.648 1.00 93.62 252 GLN A CA 1
ATOM 1984 C C . GLN A 1 252 ? -14.089 -2.232 6.770 1.00 93.62 252 GLN A C 1
ATOM 1986 O O . GLN A 1 252 ? -12.875 -2.169 6.602 1.00 93.62 252 GLN A O 1
ATOM 1991 N N .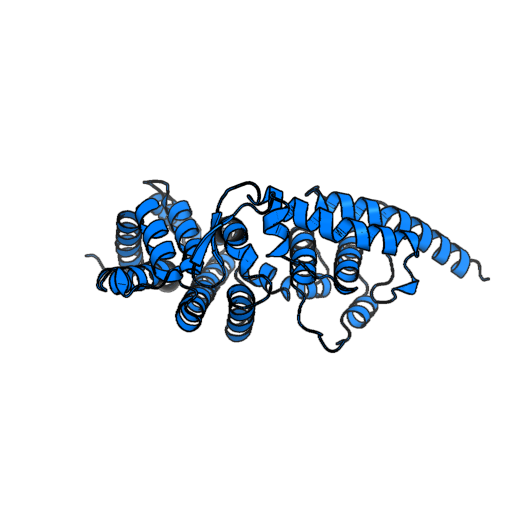 ILE A 1 253 ? -14.639 -1.870 7.934 1.00 96.25 253 ILE A N 1
ATOM 1992 C CA . ILE A 1 253 ? -13.885 -1.258 9.045 1.00 96.25 253 ILE A CA 1
ATOM 1993 C C . ILE A 1 253 ? -12.681 -2.099 9.517 1.00 96.25 253 ILE A C 1
ATOM 1995 O O . ILE A 1 253 ? -11.651 -1.532 9.874 1.00 96.25 253 ILE A O 1
ATOM 1999 N N . HIS A 1 254 ? -12.726 -3.435 9.444 1.00 95.12 254 HIS A N 1
ATOM 2000 C CA . HIS A 1 254 ? -11.552 -4.281 9.734 1.00 95.12 254 HIS A CA 1
ATOM 2001 C C . HIS A 1 254 ? -10.321 -3.988 8.857 1.00 95.12 254 HIS A C 1
ATOM 2003 O O . HIS A 1 254 ? -9.205 -4.336 9.232 1.00 95.12 254 HIS A O 1
ATOM 2009 N N . GLN A 1 255 ? -10.488 -3.324 7.712 1.00 94.12 255 GLN A N 1
ATOM 2010 C CA . GLN A 1 255 ? -9.386 -2.921 6.836 1.00 94.12 255 GLN A CA 1
ATOM 2011 C C . GLN A 1 255 ? -8.590 -1.726 7.381 1.00 94.12 255 GLN A C 1
ATOM 2013 O O . GLN A 1 255 ? -7.506 -1.426 6.881 1.00 94.12 255 GLN A O 1
ATOM 2018 N N . LEU A 1 256 ? -9.074 -1.064 8.440 1.00 96.44 256 LEU A N 1
ATOM 2019 C CA . LEU A 1 256 ? -8.302 -0.059 9.177 1.00 96.44 256 LEU A CA 1
ATOM 2020 C C . LEU A 1 256 ? -7.129 -0.673 9.958 1.00 96.44 256 LEU A C 1
ATOM 2022 O O . LEU A 1 256 ? -6.216 0.054 10.348 1.00 96.44 256 LEU A O 1
ATOM 2026 N N . THR A 1 257 ? -7.104 -1.997 10.154 1.00 94.31 257 THR A N 1
ATOM 2027 C CA . THR A 1 257 ? -6.028 -2.689 10.881 1.00 94.31 257 THR A CA 1
ATOM 2028 C C . THR A 1 257 ? -4.649 -2.468 10.250 1.00 94.31 257 THR A C 1
ATOM 2030 O O . THR A 1 257 ? -3.662 -2.395 10.975 1.00 94.31 257 THR A O 1
ATOM 2033 N N . ALA A 1 258 ? -4.562 -2.272 8.929 1.00 93.81 258 ALA A N 1
ATOM 2034 C CA . ALA A 1 258 ? -3.297 -1.937 8.267 1.00 93.81 258 ALA A CA 1
ATOM 2035 C C . ALA A 1 258 ? -2.725 -0.587 8.745 1.00 93.81 258 ALA A C 1
ATOM 2037 O O . ALA A 1 258 ? -1.526 -0.468 8.994 1.00 93.81 258 ALA A O 1
ATOM 2038 N N . LEU A 1 259 ? -3.589 0.419 8.925 1.00 96.75 259 LEU A N 1
ATOM 2039 C CA . LEU A 1 259 ? -3.198 1.728 9.458 1.00 96.75 259 LEU A CA 1
ATOM 2040 C C . LEU A 1 259 ? -2.838 1.621 10.943 1.00 96.75 259 LEU A C 1
ATOM 2042 O O . LEU A 1 259 ? -1.840 2.187 11.380 1.00 96.75 259 LEU A O 1
ATOM 2046 N N . VAL A 1 260 ? -3.614 0.850 11.711 1.00 96.56 260 VAL A N 1
ATOM 2047 C CA . VAL A 1 260 ? -3.320 0.564 13.123 1.00 96.56 260 VAL A CA 1
ATOM 2048 C C . VAL A 1 260 ? -1.932 -0.059 13.284 1.00 96.56 260 VAL A C 1
ATOM 2050 O O . VAL A 1 260 ? -1.158 0.385 14.128 1.00 96.56 260 VAL A O 1
ATOM 2053 N N . GLU A 1 261 ? -1.596 -1.050 12.458 1.00 95.50 261 GLU A N 1
ATOM 2054 C CA . GLU A 1 261 ? -0.286 -1.701 12.468 1.00 95.50 261 GLU A CA 1
ATOM 2055 C C . GLU A 1 261 ? 0.850 -0.721 12.171 1.00 95.50 261 GLU A C 1
ATOM 2057 O O . GLU A 1 261 ? 1.874 -0.751 12.851 1.00 95.50 261 GLU A O 1
ATOM 2062 N N . LEU A 1 262 ? 0.663 0.183 11.208 1.00 96.75 262 LEU A N 1
ATOM 2063 C CA . LEU A 1 262 ? 1.641 1.227 10.921 1.00 96.75 262 LEU A CA 1
ATOM 2064 C C . LEU A 1 262 ? 1.886 2.133 12.129 1.00 96.75 262 LEU A C 1
ATOM 2066 O O . LEU A 1 262 ? 3.038 2.329 12.508 1.00 96.75 262 LEU A O 1
ATOM 2070 N N . TYR A 1 263 ? 0.834 2.687 12.740 1.00 97.19 263 TYR A N 1
ATOM 2071 C CA . TYR A 1 263 ? 1.000 3.578 13.894 1.00 97.19 263 TYR A CA 1
ATOM 2072 C C . TYR A 1 263 ? 1.588 2.845 15.098 1.00 97.19 263 TYR A C 1
ATOM 2074 O O . TYR A 1 263 ? 2.425 3.406 15.803 1.00 97.19 263 TYR A O 1
ATOM 2082 N N . GLN A 1 264 ? 1.203 1.584 15.310 1.00 96.25 264 GLN A N 1
ATOM 2083 C CA . GLN A 1 264 ? 1.820 0.755 16.335 1.00 96.25 264 GLN A CA 1
ATOM 2084 C C . GLN A 1 264 ? 3.323 0.619 16.094 1.00 96.25 264 GLN A C 1
ATOM 2086 O O . GLN A 1 264 ? 4.092 0.818 17.024 1.00 96.25 264 GLN A O 1
ATOM 2091 N N . ASN A 1 265 ? 3.747 0.325 14.863 1.00 95.25 265 ASN A N 1
ATOM 2092 C CA . ASN A 1 265 ? 5.160 0.170 14.523 1.00 95.25 265 ASN A CA 1
ATOM 2093 C C . ASN A 1 265 ? 5.926 1.500 14.603 1.00 95.25 265 ASN A C 1
ATOM 2095 O O . ASN A 1 265 ? 7.030 1.542 15.145 1.00 95.25 265 ASN A O 1
ATOM 2099 N N . LEU A 1 266 ? 5.329 2.597 14.128 1.00 95.31 266 LEU A N 1
ATOM 2100 C CA . LEU A 1 266 ? 5.923 3.936 14.158 1.00 95.31 266 LEU A CA 1
ATOM 2101 C C . LEU A 1 266 ? 6.189 4.414 15.597 1.00 95.31 266 LEU A C 1
ATOM 2103 O O . LEU A 1 266 ? 7.206 5.056 15.855 1.00 95.31 266 LEU A O 1
ATOM 2107 N N . PHE A 1 267 ? 5.310 4.055 16.539 1.00 95.25 267 PHE A N 1
ATOM 2108 C CA . PHE A 1 267 ? 5.396 4.425 17.957 1.00 95.25 267 PHE A CA 1
ATOM 2109 C C . PHE A 1 267 ? 5.716 3.242 18.886 1.00 95.25 267 PHE A C 1
ATOM 2111 O O . PHE A 1 267 ? 5.525 3.343 20.103 1.00 95.25 267 PHE A O 1
ATOM 2118 N N . ALA A 1 268 ? 6.226 2.132 18.338 1.00 90.44 268 ALA A N 1
ATOM 2119 C CA . ALA A 1 268 ? 6.576 0.935 19.109 1.00 90.44 268 ALA A CA 1
ATOM 2120 C C . ALA A 1 268 ? 7.690 1.225 20.123 1.00 90.44 268 ALA A C 1
ATOM 2122 O O . ALA A 1 268 ? 7.696 0.682 21.225 1.00 90.44 268 ALA A O 1
ATOM 2123 N N . ASP A 1 269 ? 8.619 2.106 19.748 1.00 90.25 269 ASP A N 1
ATOM 2124 C CA . ASP A 1 269 ? 9.674 2.593 20.626 1.00 90.25 269 ASP A CA 1
ATOM 2125 C C . ASP A 1 269 ? 9.119 3.653 21.603 1.00 90.25 269 ASP A C 1
ATOM 2127 O O . ASP A 1 269 ? 8.515 4.641 21.158 1.00 90.25 269 ASP A O 1
ATOM 2131 N N . PRO A 1 270 ? 9.339 3.512 22.924 1.00 88.44 270 PRO A N 1
ATOM 2132 C CA . PRO A 1 270 ? 9.034 4.556 23.904 1.00 88.44 270 PRO A CA 1
ATOM 2133 C C . PRO A 1 270 ? 9.690 5.915 23.610 1.00 88.44 270 PRO A C 1
ATOM 2135 O O . PRO A 1 270 ? 9.193 6.938 24.067 1.00 88.44 270 PRO A O 1
ATOM 2138 N N . HIS A 1 271 ? 10.781 5.938 22.841 1.00 92.19 271 HIS A N 1
ATOM 2139 C CA . HIS A 1 271 ? 11.516 7.138 22.435 1.00 92.19 271 HIS A CA 1
ATOM 2140 C C . HIS A 1 271 ? 11.212 7.593 20.998 1.00 92.19 271 HIS A C 1
ATOM 2142 O O . HIS A 1 271 ? 11.913 8.461 20.465 1.00 92.19 271 HIS A O 1
ATOM 2148 N N . ALA A 1 272 ? 10.191 7.024 20.344 1.00 91.88 272 ALA A N 1
ATOM 2149 C CA . ALA A 1 272 ? 9.837 7.359 18.966 1.00 91.88 272 ALA A CA 1
ATOM 2150 C C . ALA A 1 272 ? 9.632 8.870 18.764 1.00 91.88 272 ALA A C 1
ATOM 2152 O O . ALA A 1 272 ? 10.223 9.440 17.849 1.00 91.88 272 ALA A O 1
ATOM 2153 N N . GLU A 1 273 ? 8.888 9.545 19.647 1.00 93.44 273 GLU A N 1
ATOM 2154 C CA . GLU A 1 273 ? 8.632 10.989 19.555 1.00 93.44 273 GLU A CA 1
ATOM 2155 C C . GLU A 1 273 ? 9.928 11.792 19.611 1.00 93.44 273 GLU A C 1
ATOM 2157 O O . GLU A 1 273 ? 10.119 12.719 18.828 1.00 93.44 273 GLU A O 1
ATOM 2162 N N . GLN A 1 274 ? 10.841 11.435 20.518 1.00 93.88 274 GLN A N 1
ATOM 2163 C CA . GLN A 1 274 ? 12.110 12.140 20.673 1.00 93.88 274 GLN A CA 1
ATOM 2164 C C . GLN A 1 274 ? 12.972 12.008 19.414 1.00 93.88 274 GLN A C 1
ATOM 2166 O O . GLN A 1 274 ? 13.537 13.003 18.955 1.00 93.88 274 GLN A O 1
ATOM 2171 N N . ARG A 1 275 ? 13.039 10.809 18.819 1.00 94.56 275 ARG A N 1
ATOM 2172 C CA . ARG A 1 275 ? 13.762 10.594 17.556 1.00 94.56 275 ARG A CA 1
ATOM 2173 C C . ARG A 1 275 ? 13.148 11.391 16.412 1.00 94.56 275 ARG A C 1
ATOM 2175 O O . ARG A 1 275 ? 13.870 12.084 15.700 1.00 94.56 275 ARG A O 1
ATOM 2182 N N . LEU A 1 276 ? 11.826 11.329 16.272 1.00 93.50 276 LEU A N 1
ATOM 2183 C CA . LEU A 1 276 ? 11.096 12.040 15.228 1.00 93.50 276 LEU A CA 1
ATOM 2184 C C . LEU A 1 276 ? 11.276 13.565 15.372 1.00 93.50 276 LEU A C 1
ATOM 2186 O O . LEU A 1 276 ? 11.518 14.258 14.385 1.00 93.50 276 LEU A O 1
ATOM 2190 N N . ARG A 1 277 ? 11.252 14.102 16.602 1.00 93.81 277 ARG A N 1
ATOM 2191 C CA . ARG A 1 277 ? 11.570 15.517 16.883 1.00 93.81 277 ARG A CA 1
ATOM 2192 C C . ARG A 1 277 ? 12.998 15.875 16.504 1.00 93.81 277 ARG A C 1
ATOM 2194 O O . ARG A 1 277 ? 13.212 16.927 15.908 1.00 93.81 277 ARG A O 1
ATOM 2201 N N . ALA A 1 278 ? 13.964 15.026 16.849 1.00 94.75 278 ALA A N 1
ATOM 2202 C CA . ALA A 1 278 ? 15.362 15.260 16.512 1.00 94.75 278 ALA A CA 1
ATOM 2203 C C . ALA A 1 278 ? 15.557 15.316 14.989 1.00 94.75 278 ALA A C 1
ATOM 2205 O O . ALA A 1 278 ? 16.175 16.252 14.490 1.00 94.75 278 ALA A O 1
ATOM 2206 N N . GLN A 1 279 ? 14.959 14.383 14.242 1.00 94.56 279 GLN A N 1
ATOM 2207 C CA . GLN A 1 279 ? 14.990 14.382 12.775 1.00 94.56 279 GLN A CA 1
ATOM 2208 C C . GLN A 1 279 ? 14.337 15.636 12.182 1.00 94.56 279 GLN A C 1
ATOM 2210 O O . GLN A 1 279 ? 14.913 16.269 11.298 1.00 94.56 279 GLN A O 1
ATOM 2215 N N . PHE A 1 280 ? 13.180 16.048 12.710 1.00 94.44 280 PHE A N 1
ATOM 2216 C CA . PHE A 1 280 ? 12.527 17.289 12.296 1.00 94.44 280 PHE A CA 1
ATOM 2217 C C . PHE A 1 280 ? 13.404 18.521 12.556 1.00 94.44 280 PHE A C 1
ATOM 2219 O O . PHE A 1 280 ? 13.512 19.400 11.700 1.00 94.44 280 PHE A O 1
ATOM 2226 N N . GLN A 1 281 ? 14.041 18.597 13.726 1.00 94.31 281 GLN A N 1
ATOM 2227 C CA . GLN A 1 281 ? 14.905 19.718 14.087 1.00 94.31 281 GLN A CA 1
ATOM 2228 C C . GLN A 1 281 ? 16.138 19.788 13.183 1.00 94.31 281 GLN A C 1
ATOM 2230 O O . GLN A 1 281 ? 16.470 20.874 12.724 1.00 94.31 281 GLN A O 1
ATOM 2235 N N . VAL A 1 282 ? 16.767 18.648 12.881 1.00 94.88 282 VAL A N 1
ATOM 2236 C CA . VAL A 1 282 ? 17.890 18.571 11.933 1.00 94.88 282 VAL A CA 1
ATOM 2237 C C . VAL A 1 282 ? 17.457 19.030 10.544 1.00 94.88 282 VAL A C 1
ATOM 2239 O O . VAL A 1 282 ? 18.130 19.853 9.933 1.00 94.88 282 VAL A O 1
ATOM 2242 N N . LEU A 1 283 ? 16.315 18.541 10.051 1.00 93.88 283 LEU A N 1
ATOM 2243 C CA . LEU A 1 283 ? 15.813 18.914 8.732 1.00 93.88 283 LEU A CA 1
ATOM 2244 C C . LEU A 1 283 ? 15.517 20.412 8.641 1.00 93.88 283 LEU A C 1
ATOM 2246 O O . LEU A 1 283 ? 15.736 21.019 7.599 1.00 93.88 283 LEU A O 1
ATOM 2250 N N . THR A 1 284 ? 14.982 21.003 9.706 1.00 92.50 284 THR A N 1
ATOM 2251 C CA . THR A 1 284 ? 14.486 22.383 9.699 1.00 92.50 284 THR A CA 1
ATOM 2252 C C . THR A 1 284 ? 15.452 23.412 10.279 1.00 92.50 284 THR A C 1
ATOM 2254 O O . THR A 1 284 ? 15.085 24.586 10.414 1.00 92.50 284 THR A O 1
ATOM 2257 N N . ASP A 1 285 ? 16.684 23.010 10.585 1.00 93.62 285 ASP A N 1
ATOM 2258 C CA . ASP A 1 285 ? 17.712 23.922 11.069 1.00 93.62 285 ASP A CA 1
ATOM 2259 C C . ASP A 1 285 ? 18.033 25.012 10.031 1.00 93.62 285 ASP A C 1
ATOM 2261 O O . ASP A 1 285 ? 18.044 24.770 8.826 1.00 93.62 285 ASP A O 1
ATOM 2265 N N . GLY A 1 286 ? 18.215 26.251 10.488 1.00 90.31 286 GLY A N 1
ATOM 2266 C CA . GLY A 1 286 ? 18.432 27.411 9.612 1.00 90.31 286 GLY A CA 1
ATOM 2267 C C . GLY A 1 286 ? 17.206 27.919 8.832 1.00 90.31 286 GLY A C 1
ATOM 2268 O O . GLY A 1 286 ? 17.308 28.935 8.143 1.00 90.31 286 GLY A O 1
ATOM 2269 N N . HIS A 1 287 ? 16.029 27.289 8.947 1.00 92.44 287 HIS A N 1
ATOM 2270 C CA . HIS A 1 287 ? 14.818 27.755 8.260 1.00 92.44 287 HIS A CA 1
ATOM 2271 C C . HIS A 1 287 ? 14.053 28.845 9.021 1.00 92.44 287 HIS A C 1
ATOM 2273 O O . HIS A 1 287 ? 14.002 28.888 10.257 1.00 92.44 287 HIS A O 1
ATOM 2279 N N . LEU A 1 288 ? 13.367 29.706 8.261 1.00 94.19 288 LEU A N 1
ATOM 2280 C CA . LEU A 1 288 ? 12.477 30.732 8.803 1.00 94.19 288 LEU A CA 1
ATOM 2281 C C . LEU A 1 288 ? 11.383 30.110 9.680 1.00 94.19 288 LEU A C 1
ATOM 2283 O O . LEU A 1 288 ? 10.918 28.994 9.441 1.00 94.19 288 LEU A O 1
ATOM 2287 N N . PHE A 1 289 ? 10.955 30.853 10.702 1.00 92.94 289 PHE A N 1
ATOM 2288 C CA . PHE A 1 289 ? 9.931 30.401 11.648 1.00 92.94 289 PHE A CA 1
ATOM 2289 C C . PHE A 1 289 ? 8.639 29.950 10.948 1.00 92.94 289 PHE A C 1
ATOM 2291 O O . PHE A 1 289 ? 8.117 28.886 11.267 1.00 92.94 289 PHE A O 1
ATOM 2298 N N . GLN A 1 290 ? 8.175 30.705 9.948 1.00 94.50 290 GLN A N 1
ATOM 2299 C CA . GLN A 1 290 ? 6.959 30.387 9.200 1.00 94.50 290 GLN A CA 1
ATOM 2300 C C . GLN A 1 290 ? 7.041 29.021 8.500 1.00 94.50 290 GLN A C 1
ATOM 2302 O O . GLN A 1 290 ? 6.161 28.189 8.687 1.00 94.50 290 GLN A O 1
ATOM 2307 N N . THR A 1 291 ? 8.130 28.739 7.775 1.00 92.00 291 THR A N 1
ATOM 2308 C CA . THR A 1 291 ? 8.331 27.437 7.112 1.00 92.00 291 THR A CA 1
ATOM 2309 C C . THR A 1 291 ? 8.352 26.286 8.117 1.00 92.00 291 THR A C 1
ATOM 2311 O O . THR A 1 291 ? 7.784 25.225 7.864 1.00 92.00 291 THR A O 1
ATOM 2314 N N . ARG A 1 292 ? 8.982 26.494 9.280 1.00 93.44 292 ARG A N 1
ATOM 2315 C CA . ARG A 1 292 ? 9.001 25.495 10.356 1.00 93.44 292 ARG A CA 1
ATOM 2316 C C . ARG A 1 292 ? 7.602 25.226 10.890 1.00 93.44 292 ARG A C 1
ATOM 2318 O O . ARG A 1 292 ? 7.238 24.069 11.064 1.00 93.44 292 ARG A O 1
ATOM 2325 N N . HIS A 1 293 ? 6.826 26.278 11.126 1.00 94.56 293 HIS A N 1
ATOM 2326 C CA . HIS A 1 293 ? 5.453 26.162 11.599 1.00 94.56 293 HIS A CA 1
ATOM 2327 C C . HIS A 1 293 ? 4.562 25.429 10.585 1.00 94.56 293 HIS A C 1
ATOM 2329 O O . HIS A 1 293 ? 3.901 24.466 10.958 1.00 94.56 293 HIS A O 1
ATOM 2335 N N . GLU A 1 294 ? 4.620 25.798 9.302 1.00 94.88 294 GLU A N 1
ATOM 2336 C CA . GLU A 1 294 ? 3.876 25.126 8.225 1.00 94.88 294 GLU A CA 1
ATOM 2337 C C . GLU A 1 294 ? 4.162 23.619 8.171 1.00 94.88 294 GLU A C 1
ATOM 2339 O O . GLU A 1 294 ? 3.238 22.812 8.084 1.00 94.88 294 GLU A O 1
ATOM 2344 N N . LEU A 1 295 ? 5.437 23.219 8.256 1.00 94.56 295 LEU A N 1
ATOM 2345 C CA . LEU A 1 295 ? 5.815 21.803 8.244 1.00 94.56 295 LEU A CA 1
ATOM 2346 C C . LEU A 1 295 ? 5.347 21.057 9.501 1.00 94.56 295 LEU A C 1
ATOM 2348 O O . LEU A 1 295 ? 4.976 19.889 9.400 1.00 94.56 295 LEU A O 1
ATOM 2352 N N . ARG A 1 296 ? 5.339 21.710 10.673 1.00 95.75 296 ARG A N 1
ATOM 2353 C CA . ARG A 1 296 ? 4.805 21.109 11.905 1.00 95.75 296 ARG A CA 1
ATOM 2354 C C . ARG A 1 296 ? 3.304 20.884 11.823 1.00 95.75 296 ARG A C 1
ATOM 2356 O O . ARG A 1 296 ? 2.855 19.804 12.184 1.00 95.75 296 ARG A O 1
ATOM 2363 N N . VAL A 1 297 ? 2.552 21.875 11.343 1.00 96.06 297 VAL A N 1
ATOM 2364 C CA . VAL A 1 297 ? 1.095 21.764 11.176 1.00 96.06 297 VAL A CA 1
ATOM 2365 C C . VAL A 1 297 ? 0.769 20.643 10.198 1.00 96.06 297 VAL A C 1
ATOM 2367 O O . VAL A 1 297 ? 0.014 19.745 10.546 1.00 96.06 297 VAL A O 1
ATOM 2370 N N . LEU A 1 298 ? 1.432 20.620 9.037 1.00 95.19 298 LEU A N 1
ATOM 2371 C CA . LEU A 1 298 ? 1.236 19.569 8.040 1.00 95.19 298 LEU A CA 1
ATOM 2372 C C . LEU A 1 298 ? 1.496 18.166 8.613 1.00 95.19 298 LEU A C 1
ATOM 2374 O O . LEU A 1 298 ? 0.781 17.216 8.305 1.00 95.19 298 LEU A O 1
ATOM 2378 N N . TRP A 1 299 ? 2.529 18.026 9.443 1.00 96.00 299 TRP A N 1
ATOM 2379 C CA . TRP A 1 299 ? 2.850 16.754 10.081 1.00 96.00 299 TRP A CA 1
ATOM 2380 C C . TRP A 1 299 ? 1.850 16.360 11.166 1.00 96.00 299 TRP A C 1
ATOM 2382 O O . TRP A 1 299 ? 1.447 15.199 11.225 1.00 96.00 299 TRP A O 1
ATOM 2392 N N . ALA A 1 300 ? 1.404 17.321 11.970 1.00 96.44 300 ALA A N 1
ATOM 2393 C CA . ALA A 1 300 ? 0.343 17.114 12.944 1.00 96.44 300 ALA A CA 1
ATOM 2394 C C . ALA A 1 300 ? -0.957 16.647 12.260 1.00 96.44 300 ALA A C 1
ATOM 2396 O O . ALA A 1 300 ? -1.575 15.686 12.708 1.00 96.44 300 ALA A O 1
ATOM 2397 N N . ASP A 1 301 ? -1.314 17.232 11.112 1.00 95.00 301 ASP A N 1
ATOM 2398 C CA . ASP A 1 301 ? -2.498 16.833 10.340 1.00 95.00 301 ASP A CA 1
ATOM 2399 C C . ASP A 1 301 ? -2.414 15.377 9.852 1.00 95.00 301 ASP A C 1
ATOM 2401 O O . ASP A 1 301 ? -3.407 14.655 9.867 1.00 95.00 301 ASP A O 1
ATOM 2405 N N . ALA A 1 302 ? -1.224 14.902 9.470 1.00 95.94 302 ALA A N 1
ATOM 2406 C CA . ALA A 1 302 ? -1.033 13.502 9.090 1.00 95.94 302 ALA A CA 1
ATOM 2407 C C . ALA A 1 302 ? -1.103 12.536 10.290 1.00 95.94 302 ALA A C 1
ATOM 2409 O O . ALA A 1 302 ? -1.554 11.395 10.160 1.00 95.94 302 ALA A O 1
ATOM 2410 N N . LEU A 1 303 ? -0.680 12.984 11.474 1.00 96.44 303 LEU A N 1
ATOM 2411 C CA . LEU A 1 303 ? -0.789 12.214 12.715 1.00 96.44 303 LEU A CA 1
ATOM 2412 C C . LEU A 1 303 ? -2.234 12.119 13.219 1.00 96.44 303 LEU A C 1
ATOM 2414 O O . LEU A 1 303 ? -2.622 11.081 13.760 1.00 96.44 303 LEU A O 1
ATOM 2418 N N . ASP A 1 304 ? -3.043 13.151 12.986 1.00 96.50 304 ASP A N 1
ATOM 2419 C CA . ASP A 1 304 ? -4.453 13.193 13.380 1.00 96.50 304 ASP A CA 1
ATOM 2420 C C . ASP A 1 304 ? -5.309 12.104 12.718 1.00 96.50 304 ASP A C 1
ATOM 2422 O O . ASP A 1 304 ? -6.383 11.780 13.231 1.00 96.50 304 ASP A O 1
ATOM 2426 N N . GLU A 1 305 ? -4.844 11.473 11.635 1.00 97.00 305 GLU A N 1
ATOM 2427 C CA . GLU A 1 305 ? -5.534 10.309 11.075 1.00 97.00 305 GLU A CA 1
ATOM 2428 C C . GLU A 1 305 ? -5.596 9.136 12.069 1.00 97.00 305 GLU A C 1
ATOM 2430 O O . GLU A 1 305 ? -6.607 8.433 12.100 1.00 97.00 305 GLU A O 1
ATOM 2435 N N . LEU A 1 306 ? -4.620 8.967 12.976 1.00 97.88 306 LEU A N 1
ATOM 2436 C CA . LEU A 1 306 ? -4.760 7.993 14.068 1.00 97.88 306 LEU A CA 1
ATOM 2437 C C . LEU A 1 306 ? -5.898 8.375 15.023 1.00 97.88 306 LEU A C 1
ATOM 2439 O O . LEU A 1 306 ? -6.655 7.506 15.449 1.00 97.88 306 LEU A O 1
ATOM 2443 N N . LEU A 1 307 ? -6.053 9.663 15.334 1.00 97.94 307 LEU A N 1
ATOM 2444 C CA . LEU A 1 307 ? -7.129 10.156 16.202 1.00 97.94 307 LEU A CA 1
ATOM 2445 C C . LEU A 1 307 ? -8.494 10.033 15.513 1.00 97.94 307 LEU A C 1
ATOM 2447 O O . LEU A 1 307 ? -9.519 9.788 16.151 1.00 97.94 307 LEU A O 1
ATOM 2451 N N . ALA A 1 308 ? -8.536 10.163 14.187 1.00 98.31 308 ALA A N 1
ATOM 2452 C CA . ALA A 1 308 ? -9.725 9.863 13.403 1.00 98.31 308 ALA A CA 1
ATOM 2453 C C . ALA A 1 308 ? -10.093 8.370 13.473 1.00 98.31 308 ALA A C 1
ATOM 2455 O O . ALA A 1 308 ? -11.269 8.050 13.644 1.00 98.31 308 ALA A O 1
ATOM 2456 N N . ILE A 1 309 ? -9.112 7.463 13.412 1.00 98.31 309 ILE A N 1
ATOM 2457 C CA . ILE A 1 309 ? -9.328 6.020 13.611 1.00 98.31 309 ILE A CA 1
ATOM 2458 C C . ILE A 1 309 ? -9.763 5.722 15.058 1.00 98.31 309 ILE A C 1
ATOM 2460 O O . ILE A 1 309 ? -10.690 4.939 15.268 1.00 98.31 309 ILE A O 1
ATOM 2464 N N . GLU A 1 310 ? -9.170 6.378 16.060 1.00 98.50 310 GLU A N 1
ATOM 2465 C CA . GLU A 1 310 ? -9.581 6.238 17.464 1.00 98.50 310 GLU A CA 1
ATOM 2466 C C . GLU A 1 310 ? -11.044 6.651 17.663 1.00 98.50 310 GLU A C 1
ATOM 2468 O O . GLU A 1 310 ? -11.797 5.945 18.332 1.00 98.50 310 GLU A O 1
ATOM 2473 N N . ARG A 1 311 ? -11.493 7.744 17.032 1.00 98.56 311 ARG A N 1
ATOM 2474 C CA . ARG A 1 311 ? -12.908 8.152 17.065 1.00 98.56 311 ARG A CA 1
ATOM 2475 C C . ARG A 1 311 ? -13.838 7.081 16.494 1.00 98.56 311 ARG A C 1
ATOM 2477 O O . ARG A 1 311 ? -14.910 6.866 17.059 1.00 98.56 311 ARG A O 1
ATOM 2484 N N . VAL A 1 312 ? -13.428 6.375 15.434 1.00 98.44 312 VAL A N 1
ATOM 2485 C CA . VAL A 1 312 ? -14.175 5.212 14.917 1.00 98.44 312 VAL A CA 1
ATOM 2486 C C . VAL A 1 312 ? -14.244 4.115 15.984 1.00 98.44 312 VAL A C 1
ATOM 2488 O O . VAL A 1 312 ? -15.336 3.639 16.291 1.00 98.44 312 VAL A O 1
ATOM 2491 N N . TYR A 1 313 ? -13.117 3.755 16.608 1.00 98.62 313 TYR A N 1
ATOM 2492 C CA . TYR A 1 313 ? -13.089 2.758 17.687 1.00 98.62 313 TYR A CA 1
ATOM 2493 C C . TYR A 1 313 ? -13.995 3.140 18.869 1.00 98.62 313 TYR A C 1
ATOM 2495 O O . TYR A 1 313 ? -14.804 2.325 19.311 1.00 98.62 313 TYR A O 1
ATOM 2503 N N . LEU A 1 314 ? -13.905 4.376 19.365 1.00 98.38 314 LEU A N 1
ATOM 2504 C CA . LEU A 1 314 ? -14.713 4.856 20.490 1.00 98.38 314 LEU A CA 1
ATOM 2505 C C . LEU A 1 314 ? -16.210 4.870 20.152 1.00 98.38 314 LEU A C 1
ATOM 2507 O O . LEU A 1 314 ? -17.023 4.462 20.983 1.00 98.38 314 LEU A O 1
ATOM 2511 N N . GLY A 1 315 ? -16.571 5.254 18.923 1.00 98.25 315 GLY A N 1
ATOM 2512 C CA . GLY A 1 315 ? -17.948 5.176 18.432 1.00 98.25 315 GLY A CA 1
ATOM 2513 C C . GLY A 1 315 ? -18.489 3.742 18.417 1.00 98.25 315 GLY A C 1
ATOM 2514 O O . GLY A 1 315 ? -19.604 3.493 18.872 1.00 98.25 315 GLY A O 1
ATOM 2515 N N . LEU A 1 316 ? -17.683 2.773 17.970 1.00 98.12 316 LEU A N 1
ATOM 2516 C CA . LEU A 1 316 ? -18.051 1.351 17.996 1.00 98.12 316 LEU A CA 1
ATOM 2517 C C . LEU A 1 316 ? -18.128 0.785 19.417 1.00 98.12 316 LEU A C 1
ATOM 2519 O O . LEU A 1 316 ? -19.021 -0.010 19.724 1.00 98.12 316 LEU A O 1
ATOM 2523 N N . ARG A 1 317 ? -17.228 1.219 20.304 1.00 97.81 317 ARG A N 1
ATOM 2524 C CA . ARG A 1 317 ? -17.205 0.810 21.712 1.00 97.81 317 ARG A CA 1
ATOM 2525 C C . ARG A 1 317 ? -18.458 1.248 22.467 1.00 97.81 317 ARG A C 1
ATOM 2527 O O . ARG A 1 317 ? -18.900 0.507 23.341 1.00 97.81 317 ARG A O 1
ATOM 2534 N N . GLY A 1 318 ? -19.039 2.394 22.109 1.00 97.50 318 GLY A N 1
ATOM 2535 C CA . GLY A 1 318 ? -20.299 2.888 22.674 1.00 97.50 318 GLY A CA 1
ATOM 2536 C C . GLY A 1 318 ? -21.547 2.089 22.273 1.00 97.50 318 GLY A C 1
ATOM 2537 O O . GLY A 1 318 ? -22.575 2.220 22.929 1.00 97.50 318 GLY A O 1
ATOM 2538 N N . ARG A 1 319 ? -21.472 1.248 21.232 1.00 97.50 319 ARG A N 1
ATOM 2539 C CA . ARG A 1 319 ? -22.579 0.384 20.775 1.00 97.50 319 ARG A CA 1
ATOM 2540 C C . ARG A 1 319 ? -22.605 -0.942 21.527 1.00 97.50 319 ARG A C 1
ATOM 2542 O O . ARG A 1 319 ? -21.549 -1.434 21.937 1.00 97.50 319 ARG A O 1
ATOM 2549 N N . HIS A 1 320 ? -23.775 -1.568 21.659 1.00 97.44 320 HIS A N 1
ATOM 2550 C CA . HIS A 1 320 ? -23.874 -2.879 22.304 1.00 97.44 320 HIS A CA 1
ATOM 2551 C C . HIS A 1 320 ? -23.170 -3.956 21.444 1.00 97.44 320 HIS A C 1
ATOM 2553 O O . HIS A 1 320 ? -23.302 -3.922 20.221 1.00 97.44 320 HIS A O 1
ATOM 2559 N N . PRO A 1 321 ? -22.436 -4.939 22.014 1.00 96.06 321 PRO A N 1
ATOM 2560 C CA . PRO A 1 321 ? -21.669 -5.914 21.223 1.00 96.06 321 PRO A CA 1
ATOM 2561 C C . PRO A 1 321 ? -22.474 -6.677 20.158 1.00 96.06 321 PRO A C 1
ATOM 2563 O O . PRO A 1 321 ? -21.952 -6.950 19.081 1.00 96.06 321 PRO A O 1
ATOM 2566 N N . VAL A 1 322 ? -23.748 -6.976 20.435 1.00 95.56 322 VAL A N 1
ATOM 2567 C CA . VAL A 1 322 ? -24.662 -7.676 19.505 1.00 95.56 322 VAL A CA 1
ATOM 2568 C C . VAL A 1 322 ? -25.024 -6.826 18.279 1.00 95.56 322 VAL A C 1
ATOM 2570 O O . VAL A 1 322 ? -25.360 -7.370 17.234 1.00 95.56 322 VAL A O 1
ATOM 2573 N N . GLU A 1 323 ? -24.926 -5.500 18.375 1.00 97.06 323 GLU A N 1
ATOM 2574 C CA . GLU A 1 323 ? -25.228 -4.577 17.273 1.00 97.06 323 GLU A CA 1
ATOM 2575 C C . GLU A 1 323 ? -24.052 -4.410 16.306 1.00 97.06 323 GLU A C 1
ATOM 2577 O O . GLU A 1 323 ? -24.186 -3.729 15.290 1.00 97.06 323 GLU A O 1
ATOM 2582 N N . ARG A 1 324 ? -22.879 -4.962 16.637 1.00 97.38 324 ARG A N 1
ATOM 2583 C CA . ARG A 1 324 ? -21.652 -4.798 15.855 1.00 97.38 324 ARG A CA 1
ATOM 2584 C C . ARG A 1 324 ? -21.562 -5.877 14.782 1.00 97.38 324 ARG A C 1
ATOM 2586 O O . ARG A 1 324 ? -21.732 -7.061 15.067 1.00 97.38 324 ARG A O 1
ATOM 2593 N N . THR A 1 325 ? -21.223 -5.478 13.564 1.00 97.19 325 THR A N 1
ATOM 2594 C CA . THR A 1 325 ? -20.901 -6.388 12.458 1.00 97.19 325 THR A CA 1
ATOM 2595 C C . THR A 1 325 ? -19.601 -7.152 12.736 1.00 97.19 325 THR A C 1
ATOM 2597 O O . THR A 1 325 ? -18.768 -6.711 13.527 1.00 97.19 325 THR A O 1
ATOM 2600 N N . ALA A 1 326 ? -19.364 -8.270 12.041 1.00 96.19 326 ALA A N 1
ATOM 2601 C CA . ALA A 1 326 ? -18.110 -9.021 12.183 1.00 96.19 326 ALA A CA 1
ATOM 2602 C C . ALA A 1 326 ? -16.869 -8.173 11.831 1.00 96.19 326 ALA A C 1
ATOM 2604 O O . ALA A 1 326 ? -15.832 -8.282 12.478 1.00 96.19 326 ALA A O 1
ATOM 2605 N N . SER A 1 327 ? -16.999 -7.283 10.843 1.00 96.06 327 SER A N 1
ATOM 2606 C CA . SER A 1 327 ? -15.971 -6.312 10.444 1.00 96.06 327 SER A CA 1
ATOM 2607 C C . SER A 1 327 ? -15.608 -5.361 11.594 1.00 96.06 327 SER A C 1
ATOM 2609 O O . SER A 1 327 ? -14.435 -5.170 11.909 1.00 96.06 327 SER A O 1
ATOM 2611 N N . GLU A 1 328 ? -16.615 -4.814 12.276 1.00 97.88 328 GLU A N 1
ATOM 2612 C CA . GLU A 1 328 ? -16.428 -3.933 13.436 1.00 97.88 328 GLU A CA 1
ATOM 2613 C C . GLU A 1 328 ? -15.831 -4.685 14.633 1.00 97.88 328 GLU A C 1
ATOM 2615 O O . GLU A 1 328 ? -14.919 -4.180 15.286 1.00 97.88 328 GLU A O 1
ATOM 2620 N N . GLN A 1 329 ? -16.307 -5.905 14.904 1.00 97.75 329 GLN A N 1
ATOM 2621 C CA . GLN A 1 329 ? -15.787 -6.752 15.982 1.00 97.75 329 GLN A CA 1
ATOM 2622 C C . GLN A 1 329 ? -14.307 -7.092 15.771 1.00 97.75 329 GLN A C 1
ATOM 2624 O O . GLN A 1 329 ? -13.512 -6.963 16.703 1.00 97.75 329 GLN A O 1
ATOM 2629 N N . LEU A 1 330 ? -13.926 -7.465 14.545 1.00 96.50 330 LEU A N 1
ATOM 2630 C CA . LEU A 1 330 ? -12.540 -7.768 14.199 1.00 96.50 330 LEU A CA 1
ATOM 2631 C C . LEU A 1 330 ? -11.635 -6.538 14.360 1.00 96.50 330 LEU A C 1
ATOM 2633 O O . LEU A 1 330 ? -10.578 -6.641 14.977 1.00 96.50 330 LEU A O 1
ATOM 2637 N N . PHE A 1 331 ? -12.058 -5.366 13.875 1.00 97.62 331 PHE A N 1
ATOM 2638 C CA . PHE A 1 331 ? -11.305 -4.123 14.073 1.00 97.62 331 PHE A CA 1
ATOM 2639 C C . PHE A 1 331 ? -11.082 -3.810 15.560 1.00 97.62 331 PHE A C 1
ATOM 2641 O O . PHE A 1 331 ? -9.958 -3.527 15.972 1.00 97.62 331 PHE A O 1
ATOM 2648 N N . MET A 1 332 ? -12.138 -3.887 16.377 1.00 98.12 332 MET A N 1
ATOM 2649 C CA . MET A 1 332 ? -12.038 -3.621 17.814 1.00 98.12 332 MET A CA 1
ATOM 2650 C C . MET A 1 332 ? -11.090 -4.595 18.516 1.00 98.12 332 MET A C 1
ATOM 2652 O O . MET A 1 332 ? -10.256 -4.171 19.314 1.00 98.12 332 MET A O 1
ATOM 2656 N N . LYS A 1 333 ? -11.185 -5.886 18.183 1.00 97.19 333 LYS A N 1
ATOM 2657 C CA . LYS A 1 333 ? -10.302 -6.933 18.704 1.00 97.19 333 LYS A CA 1
ATOM 2658 C C . LYS A 1 333 ? -8.835 -6.641 18.386 1.00 97.19 333 LYS A C 1
ATOM 2660 O O . LYS A 1 333 ? -7.998 -6.735 19.278 1.00 97.19 333 LYS A O 1
ATOM 2665 N N . GLU A 1 334 ? -8.526 -6.256 17.149 1.00 96.31 334 GLU A N 1
ATOM 2666 C CA . GLU A 1 334 ? -7.161 -5.905 16.732 1.00 96.31 334 GLU A CA 1
ATOM 2667 C C . GLU A 1 334 ? -6.650 -4.631 17.423 1.00 96.31 334 GLU A C 1
ATOM 2669 O O . GLU A 1 334 ? -5.514 -4.598 17.899 1.00 96.31 334 GLU A O 1
ATOM 2674 N N . TRP A 1 335 ? -7.491 -3.599 17.544 1.00 97.88 335 TRP A N 1
ATOM 2675 C CA . TRP A 1 335 ? -7.163 -2.363 18.263 1.00 97.88 335 TRP A CA 1
ATOM 2676 C C . TRP A 1 335 ? -6.791 -2.625 19.731 1.00 97.88 335 TRP A C 1
ATOM 2678 O O . TRP A 1 335 ? -5.799 -2.097 20.244 1.00 97.88 335 TRP A O 1
ATOM 2688 N N . GLU A 1 336 ? -7.585 -3.454 20.410 1.00 97.62 336 GLU A N 1
ATOM 2689 C CA . GLU A 1 336 ? -7.396 -3.807 21.818 1.00 97.62 336 GLU A CA 1
ATOM 2690 C C . GLU A 1 336 ? -6.187 -4.724 22.017 1.00 97.62 336 GLU A C 1
ATOM 2692 O O . GLU A 1 336 ? -5.362 -4.457 22.893 1.00 97.62 336 GLU A O 1
ATOM 2697 N N . ALA A 1 337 ? -6.026 -5.745 21.169 1.00 96.44 337 ALA A N 1
ATOM 2698 C CA . ALA A 1 337 ? -4.885 -6.658 21.214 1.00 96.44 337 ALA A CA 1
ATOM 2699 C C . ALA A 1 337 ? -3.544 -5.925 21.047 1.00 96.44 337 ALA A C 1
ATOM 2701 O O . ALA A 1 337 ? -2.557 -6.278 21.691 1.00 96.44 337 ALA A O 1
ATOM 2702 N N . ARG A 1 338 ? -3.517 -4.874 20.220 1.00 95.94 338 ARG A N 1
ATOM 2703 C CA . ARG A 1 338 ? -2.331 -4.040 19.968 1.00 95.94 338 ARG A CA 1
ATOM 2704 C C . ARG A 1 338 ? -2.125 -2.922 20.990 1.00 95.94 338 ARG A C 1
ATOM 2706 O O . ARG A 1 338 ? -1.123 -2.219 20.912 1.00 95.94 338 ARG A O 1
ATOM 2713 N N . GLN A 1 339 ? -3.037 -2.773 21.954 1.00 96.31 339 GLN A N 1
ATOM 2714 C CA . GLN A 1 339 ? -3.000 -1.734 22.988 1.00 96.31 339 GLN A CA 1
ATOM 2715 C C . GLN A 1 339 ? -2.884 -0.319 22.400 1.00 96.31 339 GLN A C 1
ATOM 2717 O O . GLN A 1 339 ? -2.063 0.494 22.826 1.00 96.31 339 GLN A O 1
ATOM 2722 N N . MET A 1 340 ? -3.728 0.000 21.420 1.00 97.56 340 MET A N 1
ATOM 2723 C CA . MET A 1 340 ? -3.622 1.269 20.692 1.00 97.56 340 MET A CA 1
ATOM 2724 C C . MET A 1 340 ? -4.012 2.510 21.500 1.00 97.56 340 MET A C 1
ATOM 2726 O O . MET A 1 340 ? -3.592 3.605 21.148 1.00 97.56 340 MET A O 1
ATOM 2730 N N . GLY A 1 341 ? -4.754 2.373 22.605 1.00 97.19 341 GLY A N 1
ATOM 2731 C CA . GLY A 1 341 ? -5.156 3.516 23.439 1.00 97.19 341 GLY A CA 1
ATOM 2732 C C . GLY A 1 341 ? -3.971 4.359 23.951 1.00 97.19 341 GLY A C 1
ATOM 2733 O O . GLY A 1 341 ? -3.951 5.570 23.741 1.00 97.19 341 GLY A O 1
ATOM 2734 N N . PRO A 1 342 ? -2.958 3.761 24.610 1.00 96.31 342 PRO A N 1
ATOM 2735 C CA . PRO A 1 342 ? -1.712 4.454 24.943 1.00 96.31 342 PRO A CA 1
ATOM 2736 C C . PRO A 1 342 ? -1.003 5.110 23.748 1.00 96.31 342 PRO A C 1
ATOM 2738 O O . PRO A 1 342 ? -0.505 6.225 23.892 1.00 96.31 342 PRO A O 1
ATOM 2741 N N . VAL A 1 343 ? -0.972 4.451 22.584 1.00 96.81 343 VAL A N 1
ATOM 2742 C CA . VAL A 1 343 ? -0.343 4.991 21.366 1.00 96.81 343 VAL A CA 1
ATOM 2743 C C . VAL A 1 343 ? -1.101 6.221 20.862 1.00 96.81 343 VAL A C 1
ATOM 2745 O O . VAL A 1 343 ? -0.485 7.256 20.636 1.00 96.81 343 VAL A O 1
ATOM 2748 N N . ALA A 1 344 ? -2.430 6.155 20.766 1.00 97.31 344 ALA A N 1
ATOM 2749 C CA . ALA A 1 344 ? -3.265 7.273 20.335 1.00 97.31 344 ALA A CA 1
ATOM 2750 C C . ALA A 1 344 ? -3.112 8.498 21.251 1.00 97.31 344 ALA A C 1
ATOM 2752 O O . ALA A 1 344 ? -2.924 9.605 20.758 1.00 97.31 344 ALA A O 1
ATOM 2753 N N . ARG A 1 345 ? -3.060 8.302 22.578 1.00 96.25 345 ARG A N 1
ATOM 2754 C CA . ARG A 1 345 ? -2.792 9.397 23.531 1.00 96.25 345 ARG A CA 1
ATOM 2755 C C . ARG A 1 345 ? -1.425 10.046 23.329 1.00 96.25 345 ARG A C 1
ATOM 2757 O O . ARG A 1 345 ? -1.322 11.267 23.367 1.00 96.25 345 ARG A O 1
ATOM 2764 N N . ARG A 1 346 ? -0.378 9.240 23.124 1.00 95.25 346 ARG A N 1
ATOM 2765 C CA . ARG A 1 346 ? 0.972 9.745 22.825 1.00 95.25 346 ARG A CA 1
ATOM 2766 C C . ARG A 1 346 ? 0.974 10.575 21.541 1.00 95.25 346 ARG A C 1
ATOM 2768 O O . ARG A 1 346 ? 1.525 11.671 21.523 1.00 95.25 346 ARG A O 1
ATOM 2775 N N . VAL A 1 347 ? 0.300 10.084 20.502 1.00 95.75 347 VAL A N 1
ATOM 2776 C CA . VAL A 1 347 ? 0.154 10.788 19.223 1.00 95.75 347 VAL A CA 1
ATOM 2777 C C . VAL A 1 347 ? -0.648 12.082 19.362 1.00 95.75 347 VAL A C 1
ATOM 2779 O O . VAL A 1 347 ? -0.237 13.081 18.786 1.00 95.75 347 VAL A O 1
ATOM 2782 N N . ASP A 1 348 ? -1.728 12.109 20.146 1.00 96.56 348 ASP A N 1
ATOM 2783 C CA . ASP A 1 348 ? -2.514 13.325 20.414 1.00 96.56 348 ASP A CA 1
ATOM 2784 C C . ASP A 1 348 ? -1.658 14.412 21.076 1.00 96.56 348 ASP A C 1
ATOM 2786 O O . ASP A 1 348 ? -1.563 15.529 20.566 1.00 96.56 348 ASP A O 1
ATOM 2790 N N . VAL A 1 349 ? -0.953 14.068 22.160 1.00 95.12 349 VAL A N 1
ATOM 2791 C CA . VAL A 1 349 ? -0.022 14.990 22.832 1.00 95.12 349 VAL A CA 1
ATOM 2792 C C . VAL A 1 349 ? 1.045 15.475 21.851 1.00 95.12 349 VAL A C 1
ATOM 2794 O O . VAL A 1 349 ? 1.265 16.679 21.718 1.00 95.12 349 VAL A O 1
ATOM 2797 N N . PHE A 1 350 ? 1.655 14.555 21.100 1.00 95.19 350 PHE A N 1
ATOM 2798 C CA . PHE A 1 350 ? 2.692 14.897 20.134 1.00 95.19 350 PHE A CA 1
ATOM 2799 C C . PHE A 1 350 ? 2.181 15.844 19.036 1.00 95.19 350 PHE A C 1
ATOM 2801 O O . PHE A 1 350 ? 2.831 16.842 18.720 1.00 95.19 350 PHE A O 1
ATOM 2808 N N . SER A 1 351 ? 0.993 15.569 18.500 1.00 95.69 351 SER A N 1
ATOM 2809 C CA . SER A 1 351 ? 0.328 16.363 17.467 1.00 95.69 351 SER A CA 1
ATOM 2810 C C . SER A 1 351 ? -0.025 17.775 17.960 1.00 95.69 351 SER A C 1
ATOM 2812 O O . SER A 1 351 ? 0.234 18.767 17.271 1.00 95.69 351 SER A O 1
ATOM 2814 N N . ARG A 1 352 ? -0.537 17.912 19.192 1.00 95.69 352 ARG A N 1
ATOM 2815 C CA . ARG A 1 352 ? -0.807 19.220 19.825 1.00 95.69 352 ARG A CA 1
ATOM 2816 C C . ARG A 1 352 ? 0.463 20.034 20.036 1.00 95.69 352 ARG A C 1
ATOM 2818 O O . ARG A 1 352 ? 0.496 21.220 19.703 1.00 95.69 352 ARG A O 1
ATOM 2825 N N . GLU A 1 353 ? 1.526 19.392 20.511 1.00 93.56 353 GLU A N 1
ATOM 2826 C CA . GLU A 1 353 ? 2.817 20.047 20.700 1.00 93.56 353 GLU A CA 1
ATOM 2827 C C . GLU A 1 353 ? 3.415 20.557 19.382 1.00 93.56 353 GLU A C 1
ATOM 2829 O O . GLU A 1 353 ? 3.947 21.669 19.339 1.00 93.56 353 GLU A O 1
ATOM 2834 N N . LEU A 1 354 ? 3.300 19.792 18.288 1.00 93.56 354 LEU A N 1
ATOM 2835 C CA . LEU A 1 354 ? 3.720 20.246 16.957 1.00 93.56 354 LEU A CA 1
ATOM 2836 C C . LEU A 1 354 ? 2.993 21.537 16.549 1.00 93.56 354 LEU A C 1
ATOM 2838 O O . LEU A 1 354 ? 3.618 22.455 16.012 1.00 93.56 354 LEU A O 1
ATOM 2842 N N . ARG A 1 355 ? 1.703 21.651 16.873 1.00 94.19 355 ARG A N 1
ATOM 2843 C CA . ARG A 1 355 ? 0.893 22.856 16.628 1.00 94.19 355 ARG A CA 1
ATOM 2844 C C . ARG A 1 355 ? 1.173 24.007 17.596 1.00 94.19 355 ARG A C 1
ATOM 2846 O O . ARG A 1 355 ? 0.649 25.098 17.397 1.00 94.19 355 ARG A O 1
ATOM 2853 N N . GLY A 1 356 ? 2.005 23.797 18.616 1.00 88.62 356 GLY A N 1
ATOM 2854 C CA . GLY A 1 356 ? 2.270 24.788 19.660 1.00 88.62 356 GLY A CA 1
ATOM 2855 C C . GLY A 1 356 ? 1.124 24.944 20.662 1.00 88.62 356 GLY A C 1
ATOM 2856 O O . GLY A 1 356 ? 1.085 25.936 21.386 1.00 88.62 356 GLY A O 1
ATOM 2857 N N . VAL A 1 357 ? 0.198 23.982 20.715 1.00 80.50 357 VAL A N 1
ATOM 2858 C CA . VAL A 1 357 ? -0.844 23.920 21.742 1.00 80.50 357 VAL A CA 1
ATOM 2859 C C . VAL A 1 357 ? -0.249 23.197 22.946 1.00 80.50 357 VAL A C 1
ATOM 2861 O O . VAL A 1 357 ? -0.109 21.975 22.935 1.00 80.50 357 VAL A O 1
ATOM 2864 N N . VAL A 1 358 ? 0.151 23.958 23.965 1.00 62.50 358 VAL A N 1
ATOM 2865 C CA . VAL A 1 358 ? 0.588 23.400 25.252 1.00 62.50 358 VAL A CA 1
ATOM 2866 C C . VAL A 1 358 ? -0.667 23.063 26.057 1.00 62.50 358 VAL A C 1
ATOM 2868 O O . VAL A 1 358 ? -1.485 23.949 26.307 1.00 62.50 358 VAL A O 1
ATOM 2871 N N . GLY A 1 359 ? -0.841 21.780 26.378 1.00 52.16 359 GLY A N 1
ATOM 2872 C CA . GLY A 1 359 ? -1.951 21.247 27.173 1.00 52.16 359 GLY A CA 1
ATOM 2873 C C . GLY A 1 359 ? -1.527 20.864 28.577 1.00 52.16 359 GLY A C 1
ATOM 2874 O O . GLY A 1 359 ? -0.335 20.517 28.747 1.00 52.16 359 GLY A O 1
#

Foldseek 3Di:
DDPVVVVVLVLLVVLLVVLLVLLVCLLVVHQDQQPVPLGAFQFLPCVSHDPVSVVSCVVVLVVSLLVVLVVLVLQAFFWDADPLATDTHHSPDPVCVVLQDFDDDCLLVSLSRLLNNQNSDLDDDPVSLVSNVPDDPDDPCTPSSLSSLQSSLVSSVPDPSGDVSSVVSSCLRLLNCLLLLHDDLVSLLVSLLCCCPHSNVSSLRSVLSVSLVSLVVLVVCCLPALVSVLSSLLSLLSNLVSNCVSCVVVVQLLSCLSVVVNLLVCPVDVCSLVVVVVSLCVRCPPHDPVSQLVSLLSNLSSLCSLVVNVVVLVVLVPDDPVPDGNSNVNNNVSCVVSVCPVSNVVSVCSSCVSNVNDD

pLDDT: mean 88.12, std 10.99, range [40.94, 98.62]

Radius of gyration: 22.79 Å; chains: 1; bounding box: 50×56×73 Å